Protein 9J08 (pdb70)

Structure (mmCIF, N/CA/C/O backbone):
data_9J08
#
_entry.id   9J08
#
_cell.length_a   57.027
_cell.length_b   64.008
_cell.length_c   83.324
_cell.angle_alpha   90.00
_cell.angle_beta   90.00
_cell.angle_gamma   90.00
#
_symmetry.space_group_name_H-M   'P 21 21 21'
#
loop_
_entity.id
_entity.type
_entity.pdbx_description
1 polymer 'feruloyl esterase'
2 non-polymer 2-acetamido-2-deoxy-beta-D-glucopyranose
3 non-polymer 'ACETATE ION'
4 non-polymer 'SUCCINIC ACID'
5 water water
#
loop_
_atom_site.group_PDB
_atom_site.id
_atom_site.type_symbol
_atom_site.label_atom_id
_atom_site.label_alt_id
_atom_site.label_comp_id
_atom_site.label_asym_id
_atom_site.label_entity_id
_atom_site.label_seq_id
_atom_site.pdbx_PDB_ins_code
_atom_site.Cartn_x
_atom_site.Cartn_y
_atom_site.Cartn_z
_atom_site.occupancy
_atom_site.B_iso_or_equiv
_atom_site.auth_seq_id
_atom_site.auth_comp_id
_atom_site.auth_asym_id
_atom_site.auth_atom_id
_atom_site.pdbx_PDB_model_num
ATOM 1 N N . ALA A 1 19 ? 15.224 -19.983 -6.583 1.00 45.99 19 ALA A N 1
ATOM 2 C CA . ALA A 1 19 ? 16.047 -21.054 -7.195 1.00 44.34 19 ALA A CA 1
ATOM 3 C C . ALA A 1 19 ? 17.520 -20.731 -6.963 1.00 38.80 19 ALA A C 1
ATOM 4 O O . ALA A 1 19 ? 17.984 -19.733 -7.550 1.00 25.18 19 ALA A O 1
ATOM 6 N N . GLY A 1 20 ? 18.191 -21.572 -6.123 1.00 30.34 20 GLY A N 1
ATOM 7 C CA . GLY A 1 20 ? 19.609 -21.445 -5.791 1.00 24.30 20 GLY A CA 1
ATOM 8 C C . GLY A 1 20 ? 20.509 -21.782 -6.981 1.00 20.02 20 GLY A C 1
ATOM 9 O O . GLY A 1 20 ? 20.322 -22.795 -7.630 1.00 19.58 20 GLY A O 1
ATOM 10 N N . SER A 1 21 ? 21.537 -20.968 -7.226 1.00 17.67 21 SER A N 1
ATOM 11 C CA . SER A 1 21 ? 22.351 -21.053 -8.427 1.00 15.37 21 SER A CA 1
ATOM 12 C C . SER A 1 21 ? 23.433 -22.132 -8.281 1.00 15.55 21 SER A C 1
ATOM 13 O O . SER A 1 21 ? 23.624 -22.745 -7.214 1.00 13.94 21 SER A O 1
ATOM 16 N N . ALA A 1 22 ? 24.169 -22.347 -9.379 1.00 14.89 22 ALA A N 1
ATOM 17 C CA . ALA A 1 22 ? 25.239 -23.333 -9.423 1.00 15.69 22 ALA A CA 1
ATOM 18 C C . ALA A 1 22 ? 26.305 -23.092 -8.347 1.00 16.15 22 ALA A C 1
ATOM 19 O O . ALA A 1 22 ? 26.857 -24.054 -7.819 1.00 16.47 22 ALA A O 1
ATOM 21 N N . GLY A 1 23 ? 26.544 -21.828 -7.949 1.00 13.43 23 GLY A N 1
ATOM 22 C CA . GLY A 1 23 ? 27.598 -21.496 -7.012 1.00 14.31 23 GLY A CA 1
ATOM 23 C C . GLY A 1 23 ? 27.286 -21.915 -5.579 1.00 14.33 23 GLY A C 1
ATOM 24 O O . GLY A 1 23 ? 28.126 -21.745 -4.705 1.00 17.62 23 GLY A O 1
ATOM 25 N N . CYS A 1 24 ? 26.065 -22.375 -5.320 1.00 13.53 24 CYS A N 1
ATOM 26 C CA . CYS A 1 24 ? 25.689 -22.785 -3.977 1.00 14.65 24 CYS A CA 1
ATOM 27 C C . CYS A 1 24 ? 26.596 -23.929 -3.542 1.00 15.78 24 CYS A C 1
ATOM 28 O O . CYS A 1 24 ? 26.819 -24.868 -4.300 1.00 13.68 24 CYS A O 1
ATOM 31 N N . GLY A 1 25 ? 27.188 -23.800 -2.359 1.00 15.75 25 GLY A N 1
ATOM 32 C CA . GLY A 1 25 ? 28.119 -24.809 -1.872 1.00 16.27 25 GLY A CA 1
ATOM 33 C C . GLY A 1 25 ? 29.560 -24.385 -2.082 1.00 16.45 25 GLY A C 1
ATOM 34 O O . GLY A 1 25 ? 30.454 -24.940 -1.455 1.00 16.07 25 GLY A O 1
ATOM 35 N N . GLN A 1 26 ? 29.781 -23.375 -2.930 1.00 15.50 26 GLN A N 1
ATOM 36 C CA . GLN A 1 26 ? 31.138 -22.925 -3.197 1.00 19.08 26 GLN A CA 1
ATOM 37 C C . GLN A 1 26 ? 31.605 -21.942 -2.129 1.00 18.11 26 GLN A C 1
ATOM 38 O O . GLN A 1 26 ? 30.862 -21.074 -1.712 1.00 18.60 26 GLN A O 1
ATOM 44 N N . PRO A 1 27 ? 32.892 -22.000 -1.723 1.00 17.69 27 PRO A N 1
ATOM 45 C CA . PRO A 1 27 ? 33.417 -21.037 -0.771 1.00 18.08 27 PRO A CA 1
ATOM 46 C C . PRO A 1 27 ? 33.578 -19.654 -1.409 1.00 19.82 27 PRO A C 1
ATOM 47 O O . PRO A 1 27 ? 33.825 -19.548 -2.608 1.00 16.92 27 PRO A O 1
ATOM 51 N N . LEU A 1 28 ? 33.461 -18.612 -0.573 1.00 20.57 28 LEU A N 1
ATOM 52 C CA . LEU A 1 28 ? 33.724 -17.234 -0.961 1.00 23.95 28 LEU A CA 1
ATOM 53 C C . LEU A 1 28 ? 35.105 -17.148 -1.610 1.00 28.52 28 LEU A C 1
ATOM 54 O O . LEU A 1 28 ? 36.048 -17.788 -1.145 1.00 24.16 28 LEU A O 1
ATOM 59 N N . PRO A 1 29 ? 35.282 -16.308 -2.656 1.00 29.73 29 PRO A N 1
ATOM 60 C CA . PRO A 1 29 ? 36.618 -15.937 -3.129 1.00 30.35 29 PRO A CA 1
ATOM 61 C C . PRO A 1 29 ? 37.515 -15.527 -1.962 1.00 31.84 29 PRO A C 1
ATOM 62 O O . PRO A 1 29 ? 37.087 -14.755 -1.105 1.00 33.10 29 PRO A O 1
ATOM 66 N N . PRO A 1 30 ? 38.781 -16.018 -1.906 1.00 38.53 30 PRO A N 1
ATOM 67 C CA . PRO A 1 30 ? 39.557 -16.071 -0.662 1.00 42.57 30 PRO A CA 1
ATOM 68 C C . PRO A 1 30 ? 40.060 -14.749 -0.088 1.00 44.15 30 PRO A C 1
ATOM 69 O O . PRO A 1 30 ? 40.604 -14.730 1.011 1.00 51.12 30 PRO A O 1
ATOM 73 N N . SER A 1 31 ? 39.887 -13.646 -0.817 1.00 45.26 31 SER A N 1
ATOM 74 C CA . SER A 1 31 ? 40.236 -12.351 -0.259 1.00 51.85 31 SER A CA 1
ATOM 75 C C . SER A 1 31 ? 38.969 -11.550 0.030 1.00 50.40 31 SER A C 1
ATOM 76 O O . SER A 1 31 ? 39.045 -10.340 0.222 1.00 51.42 31 SER A O 1
ATOM 79 N N . GLN A 1 32 ? 37.819 -12.240 0.091 1.00 47.97 32 GLN A N 1
ATOM 80 C CA . GLN A 1 32 ? 36.547 -11.592 0.381 1.00 48.58 32 GLN A CA 1
ATOM 81 C C . GLN A 1 32 ? 35.996 -12.158 1.695 1.00 51.28 32 GLN A C 1
ATOM 82 O O . GLN A 1 32 ? 36.225 -13.368 1.943 1.00 45.79 32 GLN A O 1
ATOM 88 N N . PRO A 1 34 ? 33.278 -11.386 3.910 1.00 37.31 34 PRO A N 1
ATOM 89 C CA . PRO A 1 34 ? 32.235 -12.280 4.443 1.00 36.10 34 PRO A CA 1
ATOM 90 C C . PRO A 1 34 ? 31.154 -11.493 5.177 1.00 40.70 34 PRO A C 1
ATOM 91 O O . PRO A 1 34 ? 30.061 -12.036 5.351 1.00 42.24 34 PRO A O 1
ATOM 95 N N . GLY A 1 35 ? 31.553 -10.333 5.749 1.00 40.62 35 GLY A N 1
ATOM 96 C CA . GLY A 1 35 ? 30.751 -9.112 5.850 1.00 36.43 35 GLY A CA 1
ATOM 97 C C . GLY A 1 35 ? 31.653 -7.863 5.874 1.00 36.47 35 GLY A C 1
ATOM 98 O O . GLY A 1 35 ? 31.462 -6.930 6.643 1.00 34.93 35 GLY A O 1
ATOM 99 N N . GLY A 1 36 ? 32.700 -7.841 5.045 1.00 33.30 36 GLY A N 1
ATOM 100 C CA . GLY A 1 36 ? 33.713 -6.797 5.140 1.00 35.41 36 GLY A CA 1
ATOM 101 C C . GLY A 1 36 ? 33.319 -5.539 4.366 1.00 34.53 36 GLY A C 1
ATOM 102 O O . GLY A 1 36 ? 32.210 -5.465 3.838 1.00 37.57 36 GLY A O 1
ATOM 103 N N . SER A 1 37 ? 34.226 -4.552 4.352 1.00 29.14 37 SER A N 1
ATOM 104 C CA . SER A 1 37 ? 34.224 -3.482 3.370 1.00 26.76 37 SER A CA 1
ATOM 105 C C . SER A 1 37 ? 34.034 -4.105 1.997 1.00 23.38 37 SER A C 1
ATOM 106 O O . SER A 1 37 ? 34.490 -5.230 1.787 1.00 21.41 37 SER A O 1
ATOM 109 N N . SER A 1 38 ? 33.394 -3.371 1.070 1.00 19.80 38 SER A N 1
ATOM 110 C CA . SER A 1 38 ? 33.241 -3.883 -0.282 1.00 16.92 38 SER A CA 1
ATOM 111 C C . SER A 1 38 ? 34.624 -4.086 -0.907 1.00 17.12 38 SER A C 1
ATOM 112 O O . SER A 1 38 ? 35.578 -3.408 -0.520 1.00 15.55 38 SER A O 1
ATOM 115 N N . TYR A 1 39 ? 34.712 -5.023 -1.868 1.00 16.60 39 TYR A N 1
ATOM 116 C CA . TYR A 1 39 ? 35.952 -5.422 -2.528 1.00 18.12 39 TYR A CA 1
ATOM 117 C C . TYR A 1 39 ? 35.845 -5.099 -4.019 1.00 15.52 39 TYR A C 1
ATOM 118 O O . TYR A 1 39 ? 34.779 -5.316 -4.641 1.00 13.19 39 TYR A O 1
ATOM 127 N N . GLY A 1 40 ? 36.932 -4.548 -4.593 1.00 13.26 40 GLY A N 1
ATOM 128 C CA . GLY A 1 40 ? 36.957 -4.198 -6.004 1.00 12.29 40 GLY A CA 1
ATOM 129 C C . GLY A 1 40 ? 37.468 -5.353 -6.860 1.00 12.36 40 GLY A C 1
ATOM 130 O O . GLY A 1 40 ? 38.460 -5.985 -6.492 1.00 11.64 40 GLY A O 1
ATOM 131 N N . VAL A 1 41 ? 36.824 -5.604 -8.014 1.00 12.01 41 VAL A N 1
ATOM 132 C CA . VAL A 1 41 ? 37.152 -6.762 -8.844 1.00 11.76 41 VAL A CA 1
ATOM 133 C C . VAL A 1 41 ? 37.174 -6.365 -10.317 1.00 11.37 41 VAL A C 1
ATOM 134 O O . VAL A 1 41 ? 36.193 -5.820 -10.822 1.00 9.92 41 VAL A O 1
ATOM 138 N N . ASN A 1 42 ? 38.251 -6.736 -11.025 1.00 11.69 42 ASN A N 1
ATOM 139 C CA . ASN A 1 42 ? 38.284 -6.669 -12.469 1.00 12.93 42 ASN A CA 1
ATOM 140 C C . ASN A 1 42 ? 37.613 -7.903 -13.070 1.00 13.16 42 ASN A C 1
ATOM 141 O O . ASN A 1 42 ? 37.723 -9.027 -12.562 1.00 13.94 42 ASN A O 1
ATOM 146 N N . PHE A 1 43 ? 36.869 -7.676 -14.160 1.00 14.03 43 PHE A N 1
ATOM 147 C CA . PHE A 1 43 ? 36.054 -8.700 -14.801 1.00 12.92 43 PHE A CA 1
ATOM 148 C C . PHE A 1 43 ? 36.024 -8.437 -16.305 1.00 12.76 43 PHE A C 1
ATOM 149 O O . PHE A 1 43 ? 35.541 -7.383 -16.722 1.00 11.18 43 PHE A O 1
ATOM 157 N N . THR A 1 44 ? 36.534 -9.404 -17.095 1.00 12.36 44 THR A N 1
ATOM 158 C CA . THR A 1 44 ? 36.662 -9.249 -18.532 1.00 11.64 44 THR A CA 1
ATOM 159 C C . THR A 1 44 ? 35.528 -9.976 -19.240 1.00 11.25 44 THR A C 1
ATOM 160 O O . THR A 1 44 ? 35.374 -11.193 -19.139 1.00 11.23 44 THR A O 1
ATOM 164 N N . LEU A 1 45 ? 34.788 -9.212 -20.040 1.00 10.97 45 LEU A N 1
ATOM 165 C CA . LEU A 1 45 ? 33.658 -9.738 -20.785 1.00 10.96 45 LEU A CA 1
ATOM 166 C C . LEU A 1 45 ? 34.139 -10.662 -21.915 1.00 11.61 45 LEU A C 1
ATOM 167 O O . LEU A 1 45 ? 35.266 -10.573 -22.407 1.00 11.07 45 LEU A O 1
ATOM 172 N N . SER A 1 46 ? 33.244 -11.573 -22.293 1.00 11.39 46 SER A N 1
ATOM 173 C CA . SER A 1 46 ? 33.509 -12.546 -23.336 1.00 11.57 46 SER A CA 1
ATOM 174 C C . SER A 1 46 ? 34.221 -11.908 -24.534 1.00 11.78 46 SER A C 1
ATOM 175 O O . SER A 1 46 ? 35.184 -12.469 -25.046 1.00 11.12 46 SER A O 1
ATOM 178 N N . ALA A 1 47 ? 33.730 -10.751 -24.978 1.00 12.64 47 ALA A N 1
ATOM 179 C CA . ALA A 1 47 ? 34.208 -10.107 -26.197 1.00 13.45 47 ALA A CA 1
ATOM 180 C C . ALA A 1 47 ? 35.433 -9.249 -25.929 1.00 12.52 47 ALA A C 1
ATOM 181 O O . ALA A 1 47 ? 36.036 -8.688 -26.836 1.00 13.36 47 ALA A O 1
ATOM 183 N N . GLY A 1 48 ? 35.838 -9.153 -24.677 1.00 11.81 48 GLY A N 1
ATOM 184 C CA . GLY A 1 48 ? 37.193 -8.703 -24.391 1.00 12.56 48 GLY A CA 1
ATOM 185 C C . GLY A 1 48 ? 37.329 -7.389 -23.618 1.00 12.21 48 GLY A C 1
ATOM 186 O O . GLY A 1 48 ? 38.444 -7.035 -23.264 1.00 11.78 48 GLY A O 1
ATOM 187 N N . THR A 1 49 ? 36.247 -6.655 -23.326 1.00 11.09 49 THR A N 1
ATOM 188 C CA . THR A 1 49 ? 36.439 -5.410 -22.588 1.00 11.03 49 THR A CA 1
ATOM 189 C C . THR A 1 49 ? 36.629 -5.711 -21.108 1.00 10.08 49 THR A C 1
ATOM 190 O O . THR A 1 49 ? 35.793 -6.394 -20.526 1.00 9.93 49 THR A O 1
ATOM 194 N N . GLN A 1 50 ? 37.687 -5.175 -20.494 1.00 10.43 50 GLN A N 1
ATOM 195 C CA . GLN A 1 50 ? 37.875 -5.319 -19.055 1.00 11.45 50 GLN A CA 1
ATOM 196 C C . GLN A 1 50 ? 36.976 -4.308 -18.344 1.00 10.86 50 GLN A C 1
ATOM 197 O O . GLN A 1 50 ? 37.026 -3.106 -18.659 1.00 10.64 50 GLN A O 1
ATOM 203 N N . ARG A 1 51 ? 36.171 -4.804 -17.400 1.00 10.99 51 ARG A N 1
ATOM 204 C CA . ARG A 1 51 ? 35.246 -3.959 -16.638 1.00 10.80 51 ARG A CA 1
ATOM 205 C C . ARG A 1 51 ? 35.582 -4.115 -15.159 1.00 10.93 51 ARG A C 1
ATOM 206 O O . ARG A 1 51 ? 36.441 -4.921 -14.804 1.00 11.30 51 ARG A O 1
ATOM 214 N N . PHE A 1 52 ? 34.887 -3.340 -14.295 1.00 11.13 52 PHE A N 1
ATOM 215 C CA . PHE A 1 52 ? 35.158 -3.312 -12.869 1.00 11.00 52 PHE A CA 1
ATOM 216 C C . PHE A 1 52 ? 33.862 -3.157 -12.073 1.00 10.37 52 PHE A C 1
ATOM 217 O O . PHE A 1 52 ? 32.950 -2.437 -12.490 1.00 10.12 52 PHE A O 1
ATOM 225 N N . TYR A 1 53 ? 33.835 -3.791 -10.894 1.00 9.88 53 TYR A N 1
ATOM 226 C CA . TYR A 1 53 ? 32.735 -3.617 -9.948 1.00 10.24 53 TYR A CA 1
ATOM 227 C C . TYR A 1 53 ? 33.272 -3.734 -8.528 1.00 10.71 53 TYR A C 1
ATOM 228 O O . TYR A 1 53 ? 34.356 -4.282 -8.303 1.00 10.80 53 TYR A O 1
ATOM 237 N N . ARG A 1 54 ? 32.510 -3.168 -7.588 1.00 10.88 54 ARG A N 1
ATOM 238 C CA . ARG A 1 54 ? 32.714 -3.413 -6.168 1.00 11.36 54 ARG A CA 1
ATOM 239 C C . ARG A 1 54 ? 31.569 -4.269 -5.664 1.00 10.32 54 ARG A C 1
ATOM 240 O O . ARG A 1 54 ? 30.443 -4.142 -6.142 1.00 10.66 54 ARG A O 1
ATOM 248 N N . ILE A 1 55 ? 31.879 -5.211 -4.767 1.00 9.65 55 ILE A N 1
ATOM 249 C CA . ILE A 1 55 ? 30.899 -6.176 -4.279 1.00 10.45 55 ILE A CA 1
ATOM 250 C C . ILE A 1 55 ? 30.939 -6.186 -2.749 1.00 10.61 55 ILE A C 1
ATOM 251 O O . ILE A 1 55 ? 32.020 -6.306 -2.155 1.00 10.97 55 ILE A O 1
ATOM 256 N N . HIS A 1 56 ? 29.755 -6.147 -2.145 1.00 11.70 56 HIS A N 1
ATOM 257 C CA . HIS A 1 56 ? 29.608 -6.234 -0.704 1.00 12.16 56 HIS A CA 1
ATOM 258 C C . HIS A 1 56 ? 28.902 -7.549 -0.414 1.00 12.77 56 HIS A C 1
ATOM 259 O O . HIS A 1 56 ? 27.827 -7.804 -0.969 1.00 13.11 56 HIS A O 1
ATOM 266 N N . ILE A 1 57 ? 29.485 -8.360 0.479 1.00 11.95 57 ILE A N 1
ATOM 267 C CA . ILE A 1 57 ? 28.867 -9.613 0.879 1.00 12.88 57 ILE A CA 1
ATOM 268 C C . ILE A 1 57 ? 28.196 -9.422 2.241 1.00 13.54 57 ILE A C 1
ATOM 269 O O . ILE A 1 57 ? 28.858 -8.973 3.174 1.00 11.39 57 ILE A O 1
ATOM 274 N N . PRO A 1 58 ? 26.907 -9.782 2.444 1.00 13.85 58 PRO A N 1
ATOM 275 C CA . PRO A 1 58 ? 26.276 -9.546 3.754 1.00 14.77 58 PRO A CA 1
ATOM 276 C C . PRO A 1 58 ? 26.947 -10.407 4.839 1.00 17.07 58 PRO A C 1
ATOM 277 O O . PRO A 1 58 ? 27.382 -11.535 4.561 1.00 16.74 58 PRO A O 1
ATOM 281 N N . SER A 1 59 ? 27.069 -9.872 6.065 1.00 17.01 59 SER A N 1
ATOM 282 C CA . SER A 1 59 ? 27.724 -10.607 7.135 1.00 18.04 59 SER A CA 1
ATOM 283 C C . SER A 1 59 ? 27.002 -11.925 7.447 1.00 18.15 59 SER A C 1
ATOM 284 O O . SER A 1 59 ? 27.641 -12.841 7.919 1.00 17.71 5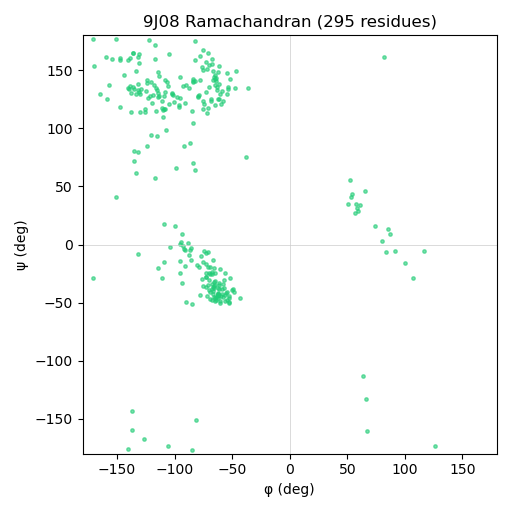9 SER A O 1
ATOM 287 N N . ASN A 1 60 ? 25.718 -12.095 7.093 1.00 17.35 60 ASN A N 1
ATOM 288 C CA . ASN A 1 60 ? 25.006 -13.342 7.359 1.00 16.96 60 ASN A CA 1
ATOM 289 C C . ASN A 1 60 ? 25.049 -14.315 6.171 1.00 15.37 60 ASN A C 1
ATOM 290 O O . ASN A 1 60 ? 24.352 -15.302 6.141 1.00 14.42 60 ASN A O 1
ATOM 295 N N . TYR A 1 61 ? 25.846 -14.023 5.153 1.00 16.25 61 TYR A N 1
ATOM 296 C CA . TYR A 1 61 ? 25.948 -14.872 3.980 1.00 15.13 61 TYR A CA 1
ATOM 297 C C . TYR A 1 61 ? 26.285 -16.307 4.388 1.00 15.33 61 TYR A C 1
ATOM 298 O O . TYR A 1 61 ? 27.150 -16.547 5.225 1.00 15.18 61 TYR A O 1
ATOM 307 N N . ASN A 1 62 ? 25.583 -17.249 3.779 1.00 14.46 62 ASN A N 1
ATOM 308 C CA . ASN A 1 62 ? 25.853 -18.660 3.954 1.00 15.94 62 ASN A CA 1
ATOM 309 C C . ASN A 1 62 ? 25.929 -19.278 2.567 1.00 13.99 62 ASN A C 1
ATOM 310 O O . ASN A 1 62 ? 25.022 -19.053 1.776 1.00 12.86 62 ASN A O 1
ATOM 315 N N . VAL A 1 63 ? 26.977 -20.071 2.299 1.00 14.38 63 VAL A N 1
ATOM 316 C CA . VAL A 1 63 ? 27.244 -20.562 0.947 1.00 15.25 63 VAL A CA 1
ATOM 317 C C . VAL A 1 63 ? 26.148 -21.524 0.484 1.00 14.55 63 VAL A C 1
ATOM 318 O O . VAL A 1 63 ? 26.099 -21.817 -0.712 1.00 15.10 63 VAL A O 1
ATOM 322 N N . ASN A 1 64 ? 25.281 -22.014 1.388 1.00 13.72 64 ASN A N 1
ATOM 323 C CA . ASN A 1 64 ? 24.222 -22.932 0.996 1.00 17.17 64 ASN A CA 1
ATOM 324 C C . ASN A 1 64 ? 22.858 -22.234 0.937 1.00 16.75 64 ASN A C 1
ATOM 325 O O . ASN A 1 64 ? 21.882 -22.878 0.624 1.00 15.68 64 ASN A O 1
ATOM 330 N N . THR A 1 65 ? 22.772 -20.943 1.273 1.00 16.77 65 THR A N 1
ATOM 331 C CA . THR A 1 65 ? 21.489 -20.279 1.375 1.00 16.46 65 THR A CA 1
ATOM 332 C C . THR A 1 65 ? 21.309 -19.392 0.147 1.00 15.36 65 THR A C 1
ATOM 333 O O . THR A 1 65 ? 22.173 -18.568 -0.127 1.00 14.08 65 THR A O 1
ATOM 337 N N . PRO A 1 66 ? 20.258 -19.595 -0.680 1.00 14.76 66 PRO A N 1
ATOM 338 C CA . PRO A 1 66 ? 20.027 -18.738 -1.848 1.00 15.14 66 PRO A CA 1
ATOM 339 C C . PRO A 1 66 ? 19.891 -17.284 -1.409 1.00 13.26 66 PRO A C 1
ATOM 340 O O . PRO A 1 66 ? 19.069 -16.972 -0.545 1.00 13.22 66 PRO A O 1
ATOM 344 N N . THR A 1 67 ? 20.740 -16.426 -1.973 1.00 11.49 67 THR A N 1
ATOM 345 C CA . THR A 1 67 ? 20.902 -15.057 -1.497 1.00 11.33 67 THR A CA 1
ATOM 346 C C . THR A 1 67 ? 20.442 -14.055 -2.558 1.00 10.92 67 THR A C 1
ATOM 347 O O . THR A 1 67 ? 20.807 -14.162 -3.734 1.00 10.00 67 THR A O 1
ATOM 351 N N . PRO A 1 68 ? 19.643 -13.039 -2.187 1.00 11.02 68 PRO A N 1
ATOM 352 C CA . PRO A 1 68 ? 19.287 -11.973 -3.135 1.00 10.30 68 PRO A CA 1
ATOM 353 C C . PRO A 1 68 ? 20.478 -11.087 -3.525 1.00 9.58 68 PRO A C 1
ATOM 354 O O . PRO A 1 68 ? 21.507 -11.040 -2.833 1.00 8.41 68 PRO A O 1
ATOM 358 N N . LEU A 1 69 ? 20.336 -10.392 -4.658 1.00 9.21 69 LEU A N 1
ATOM 359 C CA . LEU A 1 69 ? 21.406 -9.560 -5.172 1.00 9.38 69 LEU A CA 1
ATOM 360 C C . LEU A 1 69 ? 20.844 -8.257 -5.735 1.00 8.72 69 LEU A C 1
ATOM 361 O O . LEU A 1 69 ? 19.856 -8.278 -6.473 1.00 7.87 69 LEU A O 1
ATOM 366 N N . ILE A 1 70 ? 21.507 -7.144 -5.367 1.00 8.08 70 ILE A N 1
ATOM 367 C CA . ILE A 1 70 ? 21.157 -5.813 -5.809 1.00 8.46 70 ILE A CA 1
ATOM 368 C C . ILE A 1 70 ? 22.322 -5.194 -6.578 1.00 9.01 70 ILE A C 1
ATOM 369 O O . ILE A 1 70 ? 23.418 -4.989 -6.031 1.00 9.36 70 ILE A O 1
ATOM 374 N N . PHE A 1 71 ? 22.026 -4.824 -7.842 1.00 8.33 71 PHE A N 1
ATOM 375 C CA . PHE A 1 71 ? 22.900 -3.936 -8.588 1.00 8.71 71 PHE A CA 1
ATOM 376 C C . PHE A 1 71 ? 22.521 -2.479 -8.304 1.00 8.65 71 PHE A C 1
ATOM 377 O O . PHE A 1 71 ? 21.349 -2.140 -8.396 1.00 8.93 71 PHE A O 1
ATOM 385 N N . SER A 1 72 ? 23.519 -1.622 -8.055 1.00 8.09 72 SER A N 1
ATOM 386 C CA . SER A 1 72 ? 23.280 -0.213 -7.824 1.00 8.12 72 SER A CA 1
ATOM 387 C C . SER A 1 72 ? 24.201 0.601 -8.718 1.00 8.35 72 SER A C 1
ATOM 388 O O . SER A 1 72 ? 25.414 0.572 -8.537 1.00 9.09 72 SER A O 1
ATOM 391 N N . PHE A 1 73 ? 23.610 1.337 -9.667 1.00 8.64 73 PHE A N 1
ATOM 392 C CA . PHE A 1 73 ? 24.352 1.992 -10.741 1.00 8.60 73 PHE A CA 1
ATOM 393 C C . PHE A 1 73 ? 24.520 3.484 -10.453 1.00 8.59 73 PHE A C 1
ATOM 394 O O . PHE A 1 73 ? 23.541 4.183 -10.180 1.00 9.24 73 PHE A O 1
ATOM 402 N N . HIS A 1 74 ? 25.771 3.964 -10.549 1.00 8.46 74 HIS A N 1
ATOM 403 C CA . HIS A 1 74 ? 26.095 5.337 -10.206 1.00 7.91 74 HIS A CA 1
ATOM 404 C C . HIS A 1 74 ? 25.541 6.314 -11.246 1.00 8.25 74 HIS A C 1
ATOM 405 O O . HIS A 1 74 ? 25.244 5.949 -12.382 1.00 8.18 74 HIS A O 1
ATOM 412 N N . GLY A 1 75 ? 25.515 7.586 -10.844 1.00 8.50 75 GLY A N 1
ATOM 413 C CA . GLY A 1 75 ? 25.202 8.706 -11.702 1.00 8.77 75 G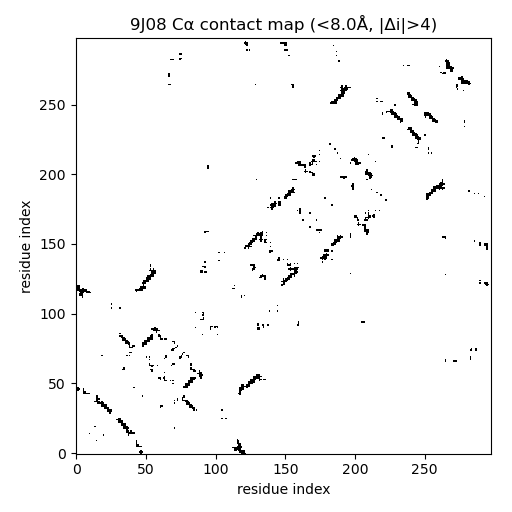LY A CA 1
ATOM 414 C C . GLY A 1 75 ? 26.380 9.112 -12.592 1.00 9.18 75 GLY A C 1
ATOM 415 O O . GLY A 1 75 ? 27.505 8.670 -12.380 1.00 8.88 75 GLY A O 1
ATOM 416 N N . ARG A 1 76 ? 26.068 9.877 -13.645 1.00 9.42 76 ARG A N 1
ATOM 417 C CA . ARG A 1 76 ? 27.080 10.345 -14.583 1.00 9.87 76 ARG A CA 1
ATOM 418 C C . ARG A 1 76 ? 28.152 11.166 -13.870 1.00 10.26 76 ARG A C 1
ATOM 419 O O . ARG A 1 76 ? 27.837 12.037 -13.054 1.00 9.37 76 ARG A O 1
ATOM 427 N N . GLY A 1 77 ? 29.419 10.825 -14.171 1.00 9.93 77 GLY A N 1
ATOM 428 C CA . GLY A 1 77 ? 30.581 11.439 -13.556 1.00 10.68 77 GLY A CA 1
ATOM 429 C C . GLY A 1 77 ? 30.910 10.885 -12.174 1.00 10.41 77 GLY A C 1
ATOM 430 O O . GLY A 1 77 ? 31.844 11.375 -11.543 1.00 10.31 77 GLY A O 1
ATOM 431 N N . LYS A 1 78 ? 30.161 9.867 -11.689 1.00 10.32 78 LYS A N 1
ATOM 432 C CA . LYS A 1 78 ? 30.400 9.276 -10.378 1.00 10.68 78 LYS A CA 1
ATOM 433 C C . LYS A 1 78 ? 31.064 7.913 -10.541 1.00 9.88 78 LYS A C 1
ATOM 434 O O . LYS A 1 78 ? 31.411 7.503 -11.650 1.00 9.82 78 LYS A O 1
ATOM 440 N N . THR A 1 79 ? 31.219 7.203 -9.426 1.00 11.45 79 THR A N 1
ATOM 441 C CA . THR A 1 79 ? 31.984 5.965 -9.378 1.00 12.19 79 THR A CA 1
ATOM 442 C C . THR A 1 79 ? 31.213 4.934 -8.571 1.00 12.03 79 THR A C 1
ATOM 443 O O . THR A 1 79 ? 30.284 5.269 -7.836 1.00 10.99 79 THR A O 1
ATOM 447 N N . ALA A 1 80 ? 31.641 3.681 -8.714 1.00 11.27 80 ALA A N 1
ATOM 448 C CA . ALA A 1 80 ? 31.125 2.608 -7.884 1.00 11.04 80 ALA A CA 1
ATOM 449 C C . ALA A 1 80 ? 31.241 2.954 -6.398 1.00 11.25 80 ALA A C 1
ATOM 450 O O . ALA A 1 80 ? 30.314 2.728 -5.616 1.00 10.07 80 ALA A O 1
ATOM 452 N N . GLU A 1 81 ? 32.420 3.466 -5.980 1.00 11.45 81 GLU A N 1
ATOM 453 C CA . GLU A 1 81 ? 32.647 3.711 -4.559 1.00 13.43 81 GLU A CA 1
ATOM 454 C C . GLU A 1 81 ? 31.714 4.823 -4.069 1.00 12.53 81 GLU A C 1
ATOM 455 O O . GLU A 1 81 ? 31.124 4.695 -2.991 1.00 11.52 81 GLU A O 1
ATOM 461 N N . SER A 1 82 ? 31.563 5.893 -4.856 1.00 11.21 82 SER A N 1
ATOM 462 C CA . SER A 1 82 ? 30.706 6.988 -4.437 1.00 11.51 82 SER A CA 1
ATOM 463 C C . SER A 1 82 ? 29.237 6.529 -4.377 1.00 10.89 82 SER A C 1
ATOM 464 O O . SER A 1 82 ? 28.507 6.951 -3.479 1.00 9.62 82 SER A O 1
ATOM 467 N N . GLN A 1 83 ? 28.811 5.667 -5.330 1.00 9.47 83 GLN A N 1
ATOM 468 C CA . GLN A 1 83 ? 27.441 5.164 -5.375 1.00 9.71 83 GLN A CA 1
ATOM 469 C C . GLN A 1 83 ? 27.131 4.252 -4.188 1.00 9.41 83 GLN A C 1
ATOM 470 O O . GLN A 1 83 ? 26.025 4.340 -3.636 1.00 9.57 83 GLN A O 1
ATOM 476 N N . GLU A 1 84 ? 28.119 3.481 -3.720 1.00 10.03 84 GLU A N 1
ATOM 477 C CA . GLU A 1 84 ? 27.944 2.665 -2.523 1.00 10.56 84 GLU A CA 1
ATOM 478 C C . GLU A 1 84 ? 27.666 3.584 -1.323 1.00 11.03 84 GLU A C 1
ATOM 479 O O . GLU A 1 84 ? 26.781 3.283 -0.523 1.00 10.60 84 GLU A O 1
ATOM 485 N N . LYS A 1 85 ? 28.397 4.696 -1.201 1.00 12.19 85 LYS A N 1
ATOM 486 C CA . LYS A 1 85 ? 28.160 5.611 -0.086 1.00 13.44 85 LYS A CA 1
ATOM 487 C C . LYS A 1 85 ? 26.793 6.272 -0.187 1.00 11.59 85 LYS A C 1
ATOM 488 O O . LYS A 1 85 ? 26.111 6.449 0.824 1.00 10.40 85 LYS A O 1
ATOM 494 N N . LEU A 1 86 ? 26.416 6.641 -1.420 1.00 10.24 86 LEU A N 1
ATOM 495 C CA . LEU A 1 86 ? 25.175 7.361 -1.647 1.00 10.77 86 LEU A CA 1
ATOM 496 C C . LEU A 1 86 ? 23.969 6.460 -1.391 1.00 10.01 86 LEU A C 1
ATOM 497 O O . LEU A 1 86 ? 23.034 6.893 -0.735 1.00 10.25 86 LEU A O 1
ATOM 502 N N . SER A 1 87 ? 23.979 5.232 -1.928 1.00 9.47 87 SER A N 1
ATOM 503 C CA . SER A 1 87 ? 22.781 4.406 -2.035 1.00 9.12 87 SER A CA 1
ATOM 504 C C . SER A 1 87 ? 22.643 3.535 -0.790 1.00 9.44 87 SER A C 1
ATOM 505 O O . SER A 1 87 ? 21.565 3.037 -0.478 1.00 9.32 87 SER A O 1
ATOM 508 N N . GLN A 1 88 ? 23.745 3.374 -0.064 1.00 10.01 88 GLN A N 1
ATOM 509 C CA . GLN A 1 88 ? 23.746 2.709 1.245 1.00 11.04 88 GLN A CA 1
ATOM 510 C C . GLN A 1 88 ? 23.238 1.265 1.174 1.00 10.40 88 GLN A C 1
ATOM 511 O O . GLN A 1 88 ? 22.818 0.712 2.203 1.00 10.11 88 GLN A O 1
ATOM 517 N N . PHE A 1 89 ? 23.399 0.559 0.034 1.00 9.87 89 PHE A N 1
ATOM 518 C CA . PHE A 1 89 ? 22.951 -0.829 0.023 1.00 10.24 89 PHE A CA 1
ATOM 519 C C . PHE A 1 89 ? 23.912 -1.778 0.750 1.00 10.92 89 PHE A C 1
ATOM 520 O O . PHE A 1 89 ? 23.560 -2.930 0.950 1.00 10.83 89 PHE A O 1
ATOM 528 N N . SER A 1 90 ? 25.102 -1.339 1.123 1.00 10.83 90 SER A N 1
ATOM 529 C CA . SER A 1 90 ? 25.948 -2.165 1.962 1.00 11.27 90 SER A CA 1
ATOM 530 C C . SER A 1 90 ? 25.637 -1.961 3.443 1.00 13.94 90 SER A C 1
ATOM 531 O O . SER A 1 90 ? 26.203 -2.644 4.288 1.00 15.81 90 SER A O 1
ATOM 534 N N . ASN A 1 91 ? 24.747 -1.034 3.772 1.00 15.33 91 ASN A N 1
ATOM 535 C CA . ASN A 1 91 ? 24.358 -0.815 5.159 1.00 16.27 91 ASN A CA 1
ATOM 536 C C . ASN A 1 91 ? 23.496 -1.977 5.633 1.00 15.78 91 ASN A C 1
ATOM 537 O O . ASN A 1 91 ? 22.390 -2.159 5.148 1.00 16.30 91 ASN A O 1
ATOM 542 N N . GLU A 1 92 ? 23.996 -2.766 6.580 1.00 16.17 92 GLU A N 1
ATOM 543 C CA . GLU A 1 92 ? 23.309 -3.981 7.013 1.00 18.50 92 GLU A CA 1
ATOM 544 C C . GLU A 1 92 ? 22.038 -3.704 7.829 1.00 17.61 92 GLU A C 1
ATOM 545 O O . GLU A 1 92 ? 21.231 -4.606 8.003 1.00 17.74 92 GLU A O 1
ATOM 551 N N . ASP A 1 93 ? 21.877 -2.509 8.404 1.00 17.14 93 ASP A N 1
ATOM 552 C CA . ASP A 1 93 ? 20.607 -2.128 9.020 1.00 17.28 93 ASP A CA 1
ATOM 553 C C . ASP A 1 93 ? 19.500 -1.997 7.965 1.00 16.69 93 ASP A C 1
ATOM 554 O O . ASP A 1 93 ? 18.365 -2.343 8.240 1.00 17.95 93 ASP A O 1
ATOM 559 N N . TRP A 1 94 ? 19.822 -1.502 6.758 1.00 13.88 94 TRP A N 1
ATOM 560 C CA . TRP A 1 94 ? 18.823 -1.291 5.718 1.00 12.75 94 TRP A CA 1
ATOM 561 C C . TRP A 1 94 ? 18.722 -2.491 4.767 1.00 13.08 94 TRP A C 1
ATOM 562 O O . TRP A 1 94 ? 17.669 -2.770 4.209 1.00 13.76 94 TRP A O 1
ATOM 573 N N . ASN A 1 95 ? 19.847 -3.163 4.534 1.00 13.28 95 ASN A N 1
ATOM 574 C CA . ASN A 1 95 ? 19.919 -4.304 3.623 1.00 13.44 95 ASN A CA 1
ATOM 575 C C . ASN A 1 95 ? 20.659 -5.438 4.328 1.00 13.16 95 ASN A C 1
ATOM 576 O O . ASN A 1 95 ? 21.847 -5.625 4.126 1.00 12.16 95 ASN A O 1
ATOM 581 N N . PRO A 1 96 ? 20.019 -6.210 5.232 1.00 12.83 96 PRO A N 1
ATOM 582 C CA . PRO A 1 96 ? 20.706 -7.343 5.871 1.00 13.66 96 PRO A CA 1
ATOM 583 C C . PRO A 1 96 ? 21.030 -8.554 4.974 1.00 13.30 96 PRO A C 1
ATOM 584 O O . PRO A 1 96 ? 21.948 -9.319 5.274 1.00 13.85 96 PRO A O 1
ATOM 588 N N . ASP A 1 97 ? 20.270 -8.746 3.888 1.00 13.02 97 ASP A N 1
ATOM 589 C CA . ASP A 1 97 ? 20.211 -10.056 3.244 1.00 13.18 97 ASP A CA 1
ATOM 590 C C . ASP A 1 97 ? 20.866 -10.108 1.866 1.00 13.76 97 ASP A C 1
ATOM 591 O O . ASP A 1 97 ? 21.349 -11.181 1.503 1.00 13.47 97 ASP A O 1
ATOM 596 N N . ALA A 1 98 ? 20.906 -8.997 1.110 1.00 12.29 98 ALA A N 1
ATOM 597 C CA . ALA A 1 98 ? 21.331 -9.083 -0.291 1.00 10.92 98 ALA A CA 1
ATOM 598 C C . ALA A 1 98 ? 22.805 -8.769 -0.465 1.00 10.20 98 ALA A C 1
ATOM 599 O O . ALA A 1 98 ? 23.347 -7.852 0.159 1.00 10.50 98 ALA A O 1
ATOM 601 N N . ILE A 1 99 ? 23.434 -9.469 -1.408 1.00 9.37 99 ILE A N 1
ATOM 602 C CA . ILE A 1 99 ? 24.716 -9.033 -1.951 1.00 8.97 99 ILE A CA 1
ATOM 603 C C . ILE A 1 99 ? 24.473 -7.716 -2.676 1.00 8.48 99 ILE A C 1
ATOM 604 O O . ILE A 1 99 ? 23.450 -7.578 -3.356 1.00 10.04 99 ILE A O 1
ATOM 609 N N . ALA A 1 100 ? 25.371 -6.742 -2.490 1.00 8.54 100 ALA A N 1
ATOM 610 C CA . ALA A 1 100 ? 25.297 -5.485 -3.219 1.00 8.76 100 ALA A CA 1
ATOM 611 C C . ALA A 1 100 ? 26.497 -5.341 -4.152 1.00 9.00 100 ALA A C 1
ATOM 612 O O . ALA A 1 100 ? 27.654 -5.447 -3.745 1.00 10.05 100 ALA A O 1
ATOM 614 N N . VAL A 1 101 ? 26.190 -5.077 -5.414 1.00 8.66 101 VAL A N 1
ATOM 615 C CA . VAL A 1 101 ? 27.176 -4.901 -6.459 1.00 8.95 101 VAL A CA 1
ATOM 616 C C . VAL A 1 101 ? 27.044 -3.492 -7.026 1.00 8.99 101 VAL A C 1
ATOM 617 O O . VAL A 1 101 ? 25.935 -3.081 -7.423 1.00 8.76 101 VAL A O 1
ATOM 621 N N . TYR A 1 102 ? 28.187 -2.802 -7.066 1.00 8.36 102 TYR A N 1
ATOM 622 C CA . TYR A 1 102 ? 28.330 -1.440 -7.579 1.00 8.98 102 TYR A CA 1
ATOM 623 C C . TYR A 1 102 ? 29.222 -1.474 -8.818 1.00 8.50 102 TYR A C 1
ATOM 624 O O . TYR A 1 102 ? 30.441 -1.407 -8.749 1.00 8.82 102 TYR A O 1
ATOM 633 N N . PRO A 1 103 ? 28.645 -1.583 -10.021 1.00 9.40 103 PRO A N 1
ATOM 634 C CA . PRO A 1 103 ? 29.437 -1.625 -11.238 1.00 9.60 103 PRO A CA 1
ATOM 635 C C . PRO A 1 103 ? 29.951 -0.251 -11.620 1.00 9.47 103 PRO A C 1
ATOM 636 O O . PRO A 1 103 ? 29.316 0.759 -11.326 1.00 9.43 103 PRO A O 1
ATOM 640 N N . GLN A 1 104 ? 31.090 -0.244 -12.329 1.00 9.30 104 GLN A N 1
ATOM 641 C CA . GLN A 1 104 ? 31.666 1.001 -12.800 1.00 9.07 104 GLN A CA 1
ATOM 642 C C . GLN A 1 104 ? 31.369 1.200 -14.274 1.00 8.70 104 GLN A C 1
ATOM 643 O O . GLN A 1 104 ? 31.630 0.326 -15.114 1.00 8.70 104 GLN A O 1
ATOM 649 N N . GLY A 1 105 ? 30.880 2.388 -14.603 1.00 8.48 105 GLY A N 1
ATOM 650 C CA . GLY A 1 105 ? 30.577 2.730 -15.986 1.00 8.50 105 GLY A CA 1
ATOM 651 C C . GLY A 1 105 ? 31.850 3.217 -16.684 1.00 8.86 105 GLY A C 1
ATOM 652 O O . GLY A 1 105 ? 32.676 3.903 -16.091 1.00 9.18 105 GLY A O 1
ATOM 653 N N . LEU A 1 106 ? 32.046 2.835 -17.934 1.00 9.40 106 LEU A N 1
ATOM 654 C CA . LEU A 1 106 ? 33.146 3.397 -18.714 1.00 10.32 106 LEU A CA 1
ATOM 655 C C . LEU A 1 106 ? 32.942 4.905 -18.845 1.00 11.01 106 LEU A C 1
ATOM 656 O O . LEU A 1 106 ? 31.824 5.362 -19.049 1.00 9.81 106 LEU A O 1
ATOM 661 N N . ASN A 1 107 ? 34.034 5.671 -18.693 1.00 10.86 107 ASN A N 1
ATOM 662 C CA . ASN A 1 107 ? 33.986 7.130 -18.754 1.00 12.52 107 ASN A CA 1
ATOM 663 C C . ASN A 1 107 ? 33.000 7.698 -17.715 1.00 11.12 107 ASN A C 1
ATOM 664 O O . ASN A 1 107 ? 32.376 8.719 -17.963 1.00 10.90 107 ASN A O 1
ATOM 669 N N . LYS A 1 108 ? 32.792 6.966 -16.616 1.00 11.46 108 LYS A N 1
ATOM 670 C CA . LYS A 1 108 ? 31.874 7.331 -15.549 1.00 11.34 108 LYS A CA 1
ATOM 671 C C . LYS A 1 108 ? 30.465 7.626 -16.068 1.00 11.42 108 LYS A C 1
ATOM 672 O O . LYS A 1 108 ? 29.805 8.548 -15.571 1.00 10.30 108 LYS A O 1
ATOM 678 N N . GLU A 1 109 ? 29.990 6.810 -17.019 1.00 11.36 109 GLU A N 1
ATOM 679 C CA . GLU A 1 109 ? 28.631 6.922 -17.549 1.00 10.91 109 GLU A CA 1
ATOM 680 C C . GLU A 1 109 ? 28.151 5.546 -17.998 1.00 10.67 109 GLU A C 1
ATOM 681 O O . GLU A 1 109 ? 28.901 4.565 -17.891 1.00 10.84 109 GLU A O 1
ATOM 687 N N . TRP A 1 110 ? 26.884 5.488 -18.440 1.00 9.58 110 TRP A N 1
ATOM 688 C CA . TRP A 1 110 ? 26.185 4.243 -18.758 1.00 9.30 110 TRP A CA 1
ATOM 689 C C . TRP A 1 110 ? 25.487 4.386 -20.097 1.00 9.77 110 TRP A C 1
ATOM 690 O O . TRP A 1 110 ? 25.055 5.481 -20.449 1.00 10.19 110 TRP A O 1
ATOM 701 N N . GLN A 1 111 ? 25.373 3.251 -20.782 1.00 9.71 111 GLN A N 1
ATOM 702 C CA . GLN A 1 111 ? 24.499 3.072 -21.914 1.00 10.13 111 GLN A CA 1
ATOM 703 C C . GLN A 1 111 ? 23.217 3.856 -21.689 1.00 11.20 111 GLN A C 1
ATOM 704 O O . GLN A 1 111 ? 22.596 3.763 -20.623 1.00 10.46 111 GLN A O 1
ATOM 710 N N . GLY A 1 112 ? 22.806 4.574 -22.740 1.00 11.06 112 GLY A N 1
ATOM 711 C CA . GLY A 1 112 ? 21.611 5.403 -22.701 1.00 11.45 112 GLY A CA 1
ATOM 712 C C . GLY A 1 112 ? 21.959 6.893 -22.643 1.00 11.25 112 GLY A C 1
ATOM 713 O O . GLY A 1 112 ? 21.202 7.727 -23.141 1.00 13.53 112 GLY A O 1
ATOM 714 N N . ASP A 1 113 ? 23.111 7.221 -22.056 1.00 10.56 113 ASP A N 1
ATOM 715 C CA . ASP A 1 113 ? 23.567 8.599 -22.017 1.00 10.63 113 ASP A CA 1
ATOM 716 C C . ASP A 1 113 ? 23.898 9.052 -23.441 1.00 11.36 113 ASP A C 1
ATOM 717 O O . ASP A 1 113 ? 24.442 8.269 -24.202 1.00 9.60 113 ASP A O 1
ATOM 722 N N . PRO A 1 114 ? 23.595 10.308 -23.850 1.00 12.45 114 PRO A N 1
ATOM 723 C CA . PRO A 1 114 ? 23.963 10.796 -25.180 1.00 12.70 114 PRO A CA 1
ATOM 724 C C . PRO A 1 114 ? 25.435 10.609 -25.546 1.00 13.17 114 PRO A C 1
ATOM 725 O O . PRO A 1 114 ? 25.750 10.462 -26.709 1.00 13.64 114 PRO A O 1
ATOM 729 N N . HIS A 1 115 ? 26.337 10.603 -24.555 1.00 13.90 115 HIS A N 1
ATOM 730 C CA . HIS A 1 115 ? 27.753 10.420 -24.797 1.00 13.34 115 HIS A CA 1
ATOM 731 C C . HIS A 1 115 ? 28.220 8.956 -24.867 1.00 13.50 115 HIS A C 1
ATOM 732 O O . HIS A 1 115 ? 29.360 8.724 -25.261 1.00 12.33 115 HIS A O 1
ATOM 739 N N . SER A 1 116 ? 27.399 7.978 -24.442 1.00 13.22 116 SER A N 1
ATOM 740 C CA . SER A 1 116 ? 27.795 6.572 -24.403 1.00 13.45 116 SER A CA 1
ATOM 741 C C . SER A 1 116 ? 27.565 5.954 -25.777 1.00 13.91 116 SER A C 1
ATOM 742 O O . SER A 1 116 ? 26.430 5.873 -26.203 1.00 15.25 116 SER A O 1
ATOM 745 N N . LYS A 1 117 ? 28.630 5.545 -26.455 1.00 14.99 117 LYS A N 1
ATOM 746 C CA . LYS A 1 117 ? 28.503 4.997 -27.803 1.00 19.31 117 LYS A CA 1
ATOM 747 C C . LYS A 1 117 ? 29.098 3.600 -27.836 1.00 15.84 117 LYS A C 1
ATOM 748 O O . LYS A 1 117 ? 30.231 3.412 -27.443 1.00 15.66 117 LYS A O 1
ATOM 754 N N . ASP A 1 118 ? 28.301 2.651 -28.308 1.00 16.93 118 ASP A N 1
ATOM 755 C CA . ASP A 1 118 ? 28.721 1.285 -28.594 1.00 20.26 118 ASP A CA 1
ATOM 756 C C . ASP A 1 118 ? 29.295 0.639 -27.338 1.00 18.24 118 ASP A C 1
ATOM 757 O O . ASP A 1 118 ? 30.227 -0.142 -27.438 1.00 20.20 118 ASP A O 1
ATOM 762 N N . VAL A 1 119 ? 28.750 0.976 -26.158 1.00 16.33 119 VAL A N 1
ATOM 763 C CA . VAL A 1 119 ? 29.092 0.272 -24.935 1.00 13.83 119 VAL A CA 1
ATOM 764 C C . VAL A 1 119 ? 27.857 -0.526 -24.529 1.00 13.27 119 VAL A C 1
ATOM 765 O O . VAL A 1 119 ? 26.799 0.052 -24.239 1.00 12.33 119 VAL A O 1
ATOM 769 N N . ASP A 1 120 ? 27.983 -1.856 -24.533 1.00 12.60 120 ASP A N 1
ATOM 770 C CA . ASP A 1 120 ? 26.872 -2.729 -24.191 1.00 12.30 120 ASP A CA 1
ATOM 771 C C . ASP A 1 120 ? 26.906 -3.038 -22.690 1.00 11.19 120 ASP A C 1
ATOM 772 O O . ASP A 1 120 ? 27.483 -4.046 -22.255 1.00 11.12 120 ASP A O 1
ATOM 777 N N . ASP A 1 121 ? 26.323 -2.122 -21.900 1.00 10.19 121 ASP A N 1
ATOM 778 C CA . ASP A 1 121 ? 26.244 -2.285 -20.452 1.00 10.01 121 ASP A CA 1
ATOM 779 C C . ASP A 1 121 ? 25.225 -3.349 -20.033 1.00 10.24 121 ASP A C 1
ATOM 780 O O . ASP A 1 121 ? 25.320 -3.888 -18.930 1.00 9.90 121 ASP A O 1
ATOM 785 N N . ILE A 1 122 ? 24.228 -3.628 -20.871 1.00 9.69 122 ILE A N 1
ATOM 786 C CA . ILE A 1 122 ? 23.337 -4.755 -20.636 1.00 10.07 122 ILE A CA 1
ATOM 787 C C . ILE A 1 122 ? 24.109 -6.068 -20.659 1.00 9.90 122 ILE A C 1
ATOM 788 O O . ILE A 1 122 ? 23.946 -6.879 -19.758 1.00 9.07 122 ILE A O 1
ATOM 793 N N . ALA A 1 123 ? 24.983 -6.270 -21.658 1.00 10.96 123 ALA A N 1
ATOM 794 C CA . ALA A 1 123 ? 25.836 -7.450 -21.680 1.00 11.11 123 ALA A CA 1
ATOM 795 C C . ALA A 1 123 ? 26.722 -7.515 -20.435 1.00 10.19 123 ALA A C 1
ATOM 796 O O . ALA A 1 123 ? 26.856 -8.575 -19.827 1.00 9.32 123 ALA A O 1
ATOM 798 N N . PHE A 1 124 ? 27.323 -6.378 -20.038 1.00 9.31 124 PHE A N 1
ATOM 799 C CA . PHE A 1 124 ? 28.103 -6.329 -18.808 1.00 8.99 124 PHE A CA 1
ATOM 800 C C . PHE A 1 124 ? 27.267 -6.826 -17.626 1.00 9.07 124 PHE A C 1
ATOM 801 O O . PHE A 1 124 ? 27.720 -7.641 -16.826 1.00 9.61 124 PHE A O 1
ATOM 809 N N . THR A 1 125 ? 26.049 -6.323 -17.509 1.00 8.98 125 THR A N 1
ATOM 810 C CA . THR A 1 125 ? 25.218 -6.690 -16.374 1.00 9.48 125 THR A CA 1
ATOM 811 C C . THR A 1 125 ? 24.877 -8.187 -16.408 1.00 9.71 125 THR A C 1
ATOM 812 O O . THR A 1 125 ? 24.934 -8.861 -15.364 1.00 10.12 125 THR A O 1
ATOM 816 N N . MET A 1 126 ? 24.468 -8.690 -17.585 1.00 10.35 126 MET A N 1
ATOM 817 C CA . MET A 1 126 ? 24.089 -10.081 -17.762 1.00 10.77 126 MET A CA 1
ATOM 818 C C . MET A 1 126 ? 25.294 -10.998 -17.481 1.00 10.66 126 MET A C 1
ATOM 819 O O . MET A 1 126 ? 25.145 -11.992 -16.779 1.00 10.39 126 MET A O 1
ATOM 824 N N . GLU A 1 127 ? 26.510 -10.643 -17.934 1.00 10.64 127 GLU A N 1
ATOM 825 C CA . GLU A 1 127 ? 27.670 -11.500 -17.736 1.00 10.32 127 GLU A CA 1
ATOM 826 C C . GLU A 1 127 ? 28.102 -11.455 -16.269 1.00 10.30 127 GLU A C 1
ATOM 827 O O . GLU A 1 127 ? 28.500 -12.489 -15.707 1.00 10.31 127 GLU A O 1
ATOM 833 N N . MET A 1 128 ? 27.990 -10.275 -15.626 1.00 9.87 128 MET A N 1
ATOM 834 C CA . MET A 1 128 ? 28.195 -10.152 -14.192 1.00 9.57 128 MET A CA 1
ATOM 835 C C . MET A 1 128 ? 27.259 -11.110 -13.448 1.00 9.65 128 MET A C 1
ATOM 836 O O . MET A 1 128 ? 27.694 -11.867 -12.582 1.00 9.95 128 MET A O 1
ATOM 841 N N . LEU A 1 129 ? 25.971 -11.102 -13.800 1.00 10.04 129 LEU A N 1
ATOM 842 C CA . LEU A 1 129 ? 25.004 -11.933 -13.099 1.00 10.43 129 LEU A CA 1
ATOM 843 C C . LEU A 1 129 ? 25.370 -13.411 -13.286 1.00 11.01 129 LEU A C 1
ATOM 844 O O . LEU A 1 129 ? 25.290 -14.189 -12.329 1.00 10.42 129 LEU A O 1
ATOM 849 N N . ASP A 1 130 ? 25.722 -13.805 -14.523 1.00 10.69 130 ASP A N 1
ATOM 850 C CA . ASP A 1 130 ? 26.136 -15.182 -14.792 1.00 11.79 130 ASP A CA 1
ATOM 851 C C . ASP A 1 130 ? 27.315 -15.560 -13.890 1.00 11.40 130 ASP A C 1
ATOM 852 O O . ASP A 1 130 ? 27.362 -16.660 -13.314 1.00 11.41 130 ASP A O 1
ATOM 857 N N . TYR A 1 131 ? 28.271 -14.641 -13.756 1.00 11.18 131 TYR A N 1
ATOM 858 C CA . TYR A 1 131 ? 29.417 -14.852 -12.890 1.00 11.41 131 TYR A CA 1
ATOM 859 C C . TYR A 1 131 ? 28.979 -15.052 -11.429 1.00 11.11 131 TYR A C 1
ATOM 860 O O . TYR A 1 131 ? 29.458 -15.966 -10.729 1.00 11.40 131 TYR A O 1
ATOM 869 N N . PHE A 1 132 ? 28.133 -14.153 -10.918 1.00 10.28 132 PHE A N 1
ATOM 870 C CA . PHE A 1 132 ? 27.702 -14.275 -9.532 1.00 10.46 132 PHE A CA 1
ATOM 871 C C . PHE A 1 132 ? 26.959 -15.589 -9.296 1.00 10.86 132 PHE A C 1
ATOM 872 O O . PHE A 1 132 ? 27.223 -16.236 -8.295 1.00 12.19 132 PHE A O 1
ATOM 880 N N . GLN A 1 133 ? 26.127 -16.046 -10.244 1.00 10.90 133 GLN A N 1
ATOM 881 C CA . GLN A 1 133 ? 25.435 -17.316 -10.102 1.00 11.06 133 GLN A CA 1
ATOM 882 C C . GLN A 1 133 ? 26.432 -18.477 -9.999 1.00 11.50 133 GLN A C 1
ATOM 883 O O . GLN A 1 133 ? 26.159 -19.452 -9.303 1.00 11.27 133 GLN A O 1
ATOM 889 N N . GLU A 1 134 ? 27.560 -18.371 -10.710 1.00 12.06 134 GLU A N 1
ATOM 890 C CA . GLU A 1 134 ? 28.605 -19.392 -10.721 1.00 12.92 134 GLU A CA 1
ATOM 891 C C . GLU A 1 134 ? 29.379 -19.474 -9.414 1.00 14.05 134 GLU A C 1
ATOM 892 O O . GLU A 1 134 ? 29.741 -20.572 -8.994 1.00 15.41 134 GLU A O 1
ATOM 898 N N . LYS A 1 135 ? 29.602 -18.345 -8.746 1.00 13.32 135 LYS A N 1
ATOM 899 C CA . LYS A 1 135 ? 30.571 -18.271 -7.667 1.00 14.74 135 LYS A CA 1
ATOM 900 C C . LYS A 1 135 ? 29.934 -18.122 -6.284 1.00 13.59 135 LYS A C 1
ATOM 901 O O . LYS A 1 135 ? 30.638 -18.289 -5.282 1.00 13.39 135 LYS A O 1
ATOM 907 N N . PHE A 1 136 ? 28.652 -17.766 -6.253 1.00 12.07 136 PHE A N 1
ATOM 908 C CA . PHE A 1 136 ? 27.924 -17.494 -5.026 1.00 12.08 136 PHE A CA 1
ATOM 909 C C . PHE A 1 136 ? 26.606 -18.263 -5.044 1.00 12.77 136 PHE A C 1
ATOM 910 O O . PHE A 1 136 ? 26.133 -18.667 -6.100 1.00 12.19 136 PHE A O 1
ATOM 918 N N . CYS A 1 137 ? 25.968 -18.400 -3.879 1.00 12.89 137 CYS A N 1
ATOM 919 C CA . CYS A 1 137 ? 24.634 -18.977 -3.809 1.00 13.14 137 CYS A CA 1
ATOM 920 C C . CYS A 1 137 ? 23.583 -17.890 -4.017 1.00 12.71 137 CYS A C 1
ATOM 921 O O . CYS A 1 137 ? 23.071 -17.327 -3.056 1.00 13.45 137 CYS A O 1
ATOM 924 N N . ILE A 1 138 ? 23.248 -17.634 -5.290 1.00 12.68 138 ILE A N 1
ATOM 925 C CA . ILE A 1 138 ? 22.308 -16.589 -5.672 1.00 11.44 138 ILE A CA 1
ATOM 926 C C . ILE A 1 138 ? 20.909 -17.167 -5.773 1.00 11.37 138 ILE A C 1
ATOM 927 O O . ILE A 1 138 ? 20.696 -18.248 -6.345 1.00 12.12 138 ILE A O 1
ATOM 932 N N . ASP A 1 139 ? 19.944 -16.425 -5.225 1.00 11.34 139 ASP A N 1
ATOM 933 C CA . ASP A 1 139 ? 18.548 -16.698 -5.463 1.00 12.12 139 ASP A CA 1
ATOM 934 C C . ASP A 1 139 ? 18.171 -16.015 -6.771 1.00 12.49 139 ASP A C 1
ATOM 935 O O . ASP A 1 139 ? 18.025 -14.796 -6.782 1.00 11.69 139 ASP A O 1
ATOM 940 N N . SER A 1 140 ? 18.017 -16.790 -7.854 1.00 12.80 140 SER A N 1
ATOM 941 C CA . SER A 1 140 ? 17.913 -16.197 -9.175 1.00 13.57 140 SER A CA 1
ATOM 942 C C . SER A 1 140 ? 16.539 -15.551 -9.401 1.00 12.28 140 SER A C 1
ATOM 943 O O . SER A 1 140 ? 16.351 -14.812 -10.382 1.00 10.80 140 SER A O 1
ATOM 946 N N . THR A 1 141 ? 15.629 -15.726 -8.432 1.00 12.45 141 THR A N 1
ATOM 947 C CA . THR A 1 141 ? 14.320 -15.077 -8.433 1.00 11.64 141 THR A CA 1
ATOM 948 C C . THR A 1 141 ? 14.338 -13.733 -7.694 1.00 11.12 141 THR A C 1
ATOM 949 O O . THR A 1 141 ? 13.334 -12.997 -7.749 1.00 13.63 141 THR A O 1
ATOM 953 N N . ARG A 1 142 ? 15.472 -13.373 -7.066 1.00 10.77 142 ARG A N 1
ATOM 954 C CA . ARG A 1 142 ? 15.596 -12.154 -6.271 1.00 10.74 142 ARG A CA 1
ATOM 955 C C . ARG A 1 142 ? 16.874 -11.391 -6.618 1.00 9.55 142 ARG A C 1
ATOM 956 O O . ARG A 1 142 ? 17.760 -11.168 -5.780 1.00 8.98 142 ARG A O 1
ATOM 964 N N . VAL A 1 143 ? 16.937 -10.981 -7.886 1.00 8.75 143 VAL A N 1
ATOM 965 C CA . VAL A 1 143 ? 17.989 -10.143 -8.415 1.00 8.36 143 VAL A CA 1
ATOM 966 C C . VAL A 1 143 ? 17.348 -8.816 -8.795 1.00 8.45 143 VAL A C 1
ATOM 967 O O . VAL A 1 143 ? 16.327 -8.801 -9.481 1.00 8.41 143 VAL A O 1
ATOM 971 N N . TYR A 1 144 ? 17.959 -7.723 -8.330 1.00 7.86 144 TYR A N 1
ATOM 972 C CA . TYR A 1 144 ? 17.340 -6.418 -8.444 1.00 7.99 144 TYR A CA 1
ATOM 973 C C . TYR A 1 144 ? 18.326 -5.407 -9.004 1.00 7.50 144 TYR A C 1
ATOM 974 O O . TYR A 1 144 ? 19.550 -5.584 -8.953 1.00 8.27 144 TYR A O 1
ATOM 983 N N . ALA A 1 145 ? 17.773 -4.307 -9.509 1.00 7.73 145 ALA A N 1
ATOM 984 C CA . ALA A 1 145 ? 18.567 -3.193 -10.018 1.00 7.29 145 ALA A CA 1
ATOM 985 C C . ALA A 1 145 ? 18.002 -1.860 -9.536 1.00 7.54 145 ALA A C 1
ATOM 986 O O . ALA A 1 145 ? 16.782 -1.622 -9.600 1.00 6.85 145 ALA A O 1
ATOM 988 N N . ALA A 1 146 ? 18.926 -0.981 -9.099 1.00 7.63 146 ALA A N 1
ATOM 989 C CA . ALA A 1 146 ? 18.640 0.404 -8.744 1.00 7.92 146 ALA A CA 1
ATOM 990 C C . ALA A 1 146 ? 19.759 1.292 -9.267 1.00 8.29 146 ALA A C 1
ATOM 991 O O . ALA A 1 146 ? 20.853 0.815 -9.596 1.00 9.23 146 ALA A O 1
ATOM 993 N N . GLY A 1 147 ? 19.475 2.585 -9.392 1.00 8.09 147 GLY A N 1
ATOM 994 C CA . GLY A 1 147 ? 20.485 3.502 -9.870 1.00 8.05 147 GLY A CA 1
ATOM 995 C C . GLY A 1 147 ? 20.082 4.962 -9.731 1.00 8.52 147 GLY A C 1
ATOM 996 O O . GLY A 1 147 ? 18.894 5.296 -9.681 1.00 7.80 147 GLY A O 1
ATOM 997 N N . LYS A 1 148 ? 21.107 5.819 -9.628 1.00 9.19 148 LYS A N 1
ATOM 998 C CA . LYS A 1 148 ? 20.905 7.254 -9.644 1.00 9.92 148 LYS A CA 1
ATOM 999 C C . LYS A 1 148 ? 21.102 7.815 -11.055 1.00 10.60 148 LYS A C 1
ATOM 1000 O O . LYS A 1 148 ? 22.177 7.647 -11.614 1.00 9.71 148 LYS A O 1
ATOM 1006 N N . SER A 1 149 ? 20.116 8.552 -11.593 1.00 12.24 149 SER A N 1
ATOM 1007 C CA . SER A 1 149 ? 20.285 9.453 -12.762 1.00 14.50 149 SER A CA 1
ATOM 1008 C C . SER A 1 149 ? 20.667 8.727 -14.074 1.00 12.99 149 SER A C 1
ATOM 1009 O O . SER A 1 149 ? 19.845 7.988 -14.574 1.00 12.71 149 SER A O 1
ATOM 1012 N N . ASN A 1 150 ? 21.875 8.906 -14.663 1.00 11.02 150 ASN A N 1
ATOM 1013 C CA . ASN A 1 150 ? 22.334 8.020 -15.740 1.00 10.37 150 ASN A CA 1
ATOM 1014 C C . ASN A 1 150 ? 22.168 6.550 -15.329 1.00 9.09 150 ASN A C 1
ATOM 1015 O O . ASN A 1 150 ? 21.815 5.716 -16.131 1.00 9.26 150 ASN A O 1
ATOM 1020 N N . GLY A 1 151 ? 22.429 6.227 -14.068 1.00 9.20 151 GLY A N 1
ATOM 1021 C CA . GLY A 1 151 ? 22.301 4.859 -13.586 1.00 9.31 151 GLY A CA 1
ATOM 1022 C C . GLY A 1 151 ? 20.845 4.400 -13.437 1.00 9.16 151 GLY A C 1
ATOM 1023 O O . GLY A 1 151 ? 20.567 3.195 -13.474 1.00 9.45 151 GLY A O 1
ATOM 1024 N N . GLY A 1 152 ? 19.950 5.350 -13.186 1.00 9.44 152 GLY A N 1
ATOM 1025 C CA . GLY A 1 152 ? 18.515 5.139 -13.154 1.00 9.53 152 GLY A CA 1
ATOM 1026 C C . GLY A 1 152 ? 17.946 4.917 -14.557 1.00 9.62 152 GLY A C 1
ATOM 1027 O O . GLY A 1 152 ? 17.116 4.048 -14.794 1.00 9.71 152 GLY A O 1
ATOM 1028 N N . GLY A 1 153 ? 18.397 5.742 -15.498 1.00 9.38 153 GLY A N 1
ATOM 1029 C CA . GLY A 1 153 ? 18.180 5.501 -16.913 1.00 9.40 153 GLY A CA 1
ATOM 1030 C C . GLY A 1 153 ? 18.629 4.103 -17.315 1.00 9.23 153 GLY A C 1
ATOM 1031 O O . GLY A 1 153 ? 17.902 3.416 -18.007 1.00 9.70 153 GLY A O 1
ATOM 1032 N N . PHE A 1 154 ? 19.799 3.670 -16.838 1.00 9.27 154 PHE A N 1
ATOM 1033 C CA . PHE A 1 154 ? 20.307 2.351 -17.197 1.00 9.09 154 PHE A CA 1
ATOM 1034 C C . PHE A 1 154 ? 19.466 1.266 -16.533 1.00 9.15 154 PHE A C 1
ATOM 1035 O O . PHE A 1 154 ? 19.113 0.280 -17.186 1.00 8.01 154 PHE A O 1
ATOM 1043 N N . THR A 1 155 ? 19.059 1.511 -15.274 1.00 8.41 155 THR A N 1
ATOM 1044 C CA . THR A 1 155 ? 18.123 0.614 -14.619 1.00 8.32 155 THR A CA 1
ATOM 1045 C C . THR A 1 155 ? 16.879 0.415 -15.489 1.00 9.19 155 THR A C 1
ATOM 1046 O O . THR A 1 155 ? 16.419 -0.706 -15.686 1.00 9.54 155 THR A O 1
ATOM 1050 N N . ASN A 1 156 ? 16.293 1.511 -15.952 1.00 9.86 156 ASN A N 1
ATOM 1051 C CA . ASN A 1 156 ? 15.150 1.445 -16.843 1.00 10.65 156 ASN A CA 1
ATOM 1052 C C . ASN A 1 156 ? 15.479 0.680 -18.131 1.00 10.87 156 ASN A C 1
ATOM 1053 O O . ASN A 1 156 ? 14.636 -0.081 -18.629 1.00 10.70 156 ASN A O 1
ATOM 1058 N N . LEU A 1 157 ? 16.661 0.914 -18.733 1.00 11.36 157 LEU A N 1
ATOM 1059 C CA . LEU A 1 157 ? 17.016 0.174 -19.941 1.00 11.19 157 LEU A CA 1
ATOM 1060 C C . LEU A 1 157 ? 17.003 -1.333 -19.698 1.00 10.33 157 LEU A C 1
ATOM 1061 O O . LEU A 1 157 ? 16.671 -2.098 -20.630 1.00 10.08 157 LEU A O 1
ATOM 1066 N N . LEU A 1 158 ? 17.378 -1.764 -18.475 1.00 9.41 158 LEU A N 1
ATOM 1067 C CA . LEU A 1 158 ? 17.352 -3.170 -18.132 1.00 9.65 158 LEU A CA 1
ATOM 1068 C C . LEU A 1 158 ? 15.904 -3.678 -18.164 1.00 9.97 158 LEU A C 1
ATOM 1069 O O . LEU A 1 158 ? 15.647 -4.741 -18.713 1.00 9.96 158 LEU A O 1
ATOM 1074 N N . ALA A 1 159 ? 14.973 -2.914 -17.571 1.00 10.09 159 ALA A N 1
ATOM 1075 C CA . ALA A 1 159 ? 13.566 -3.268 -17.534 1.00 10.58 159 ALA A CA 1
ATOM 1076 C C . ALA A 1 159 ? 12.988 -3.275 -18.938 1.00 10.65 159 ALA A C 1
ATOM 1077 O O . ALA A 1 159 ? 11.980 -3.938 -19.159 1.00 11.13 159 ALA A O 1
ATOM 1079 N N . CYS A 1 160 ? 13.624 -2.511 -19.849 1.00 11.47 160 CYS A N 1
ATOM 1080 C CA . CYS A 1 160 ? 13.140 -2.286 -21.199 1.00 12.06 160 CYS A CA 1
ATOM 1081 C C . CYS A 1 160 ? 13.778 -3.251 -22.203 1.00 12.45 160 CYS A C 1
ATOM 1082 O O . CYS A 1 160 ? 13.417 -3.261 -23.388 1.00 11.25 160 CYS A O 1
ATOM 1085 N N . ASP A 1 161 ? 14.647 -4.128 -21.694 1.00 12.59 161 ASP A N 1
ATOM 1086 C CA . ASP A 1 161 ? 15.390 -5.066 -22.526 1.00 12.66 161 ASP A CA 1
ATOM 1087 C C . ASP A 1 161 ? 14.687 -6.417 -22.499 1.00 12.52 161 ASP A C 1
ATOM 1088 O O . ASP A 1 161 ? 14.481 -6.991 -21.416 1.00 11.97 161 ASP A O 1
ATOM 1093 N N . PRO A 1 162 ? 14.363 -7.010 -23.672 1.00 13.62 162 PRO A N 1
ATOM 1094 C CA . PRO A 1 162 ? 13.675 -8.299 -23.682 1.00 15.09 162 PRO A CA 1
ATOM 1095 C C . PRO A 1 162 ? 14.329 -9.364 -22.799 1.00 13.62 162 PRO A C 1
ATOM 1096 O O . PRO A 1 162 ? 13.572 -10.046 -22.115 1.00 14.83 162 PRO A O 1
ATOM 1100 N N . THR A 1 163 ? 15.680 -9.463 -22.726 1.00 13.04 163 THR A N 1
ATOM 1101 C CA . THR A 1 163 ? 16.331 -10.502 -21.925 1.00 13.54 163 THR A CA 1
ATOM 1102 C C . THR A 1 163 ? 16.479 -10.080 -20.457 1.00 12.93 163 THR A C 1
ATOM 1103 O O . THR A 1 163 ? 16.057 -10.800 -19.531 1.00 12.18 163 THR A O 1
ATOM 1107 N N . ALA A 1 164 ? 17.037 -8.889 -20.229 1.00 11.26 164 ALA A N 1
ATOM 1108 C CA . ALA A 1 164 ? 17.402 -8.502 -18.870 1.00 11.51 164 ALA A CA 1
ATOM 1109 C C . ALA A 1 164 ? 16.155 -8.372 -17.993 1.00 10.95 164 ALA A C 1
ATOM 1110 O O . ALA A 1 164 ? 16.187 -8.731 -16.819 1.00 11.20 164 ALA A O 1
ATOM 1112 N N . SER A 1 165 ? 15.046 -7.978 -18.611 1.00 9.49 165 SER A N 1
ATOM 1113 C CA . SER A 1 165 ? 13.793 -7.798 -17.906 1.00 9.92 165 SER A CA 1
ATOM 1114 C C . SER A 1 165 ? 13.226 -9.137 -17.445 1.00 11.12 165 SER A C 1
ATOM 1115 O O . SER A 1 165 ? 12.379 -9.131 -16.559 1.00 11.20 165 SER A O 1
ATOM 1118 N N . THR A 1 166 ? 13.677 -10.258 -18.039 1.00 10.87 166 THR A N 1
ATOM 1119 C CA . THR A 1 166 ? 13.229 -11.570 -17.611 1.00 12.10 166 THR A CA 1
ATOM 1120 C C . THR A 1 166 ? 14.139 -12.181 -16.560 1.00 11.54 166 THR A C 1
ATOM 1121 O O . THR A 1 166 ? 13.813 -13.255 -16.045 1.00 11.02 166 THR A O 1
ATOM 1125 N N . ARG A 1 167 ? 15.246 -11.510 -16.220 1.00 9.99 167 ARG A N 1
ATOM 1126 C CA . ARG A 1 167 ? 16.197 -12.060 -15.267 1.00 9.92 167 ARG A CA 1
ATOM 1127 C C . ARG A 1 167 ? 16.244 -11.225 -13.992 1.00 9.69 167 ARG A C 1
ATOM 1128 O O . ARG A 1 167 ? 16.732 -11.692 -12.956 1.00 10.52 167 ARG A O 1
ATOM 1136 N N . ILE A 1 168 ? 15.782 -9.968 -14.072 1.00 10.26 168 ILE A N 1
ATOM 1137 C CA . ILE A 1 168 ? 15.820 -9.062 -12.938 1.00 9.96 168 ILE A CA 1
ATOM 1138 C C . ILE A 1 168 ? 14.382 -8.876 -12.469 1.00 10.92 168 ILE A C 1
ATOM 1139 O O . ILE A 1 168 ? 13.488 -8.542 -13.272 1.00 9.91 168 ILE A O 1
ATOM 1144 N N . ALA A 1 169 ? 14.173 -9.089 -11.160 1.00 10.52 169 ALA A N 1
ATOM 1145 C CA . ALA A 1 169 ? 12.831 -9.155 -10.569 1.00 9.87 169 ALA A CA 1
ATOM 1146 C C . ALA A 1 169 ? 12.150 -7.801 -10.422 1.00 9.98 169 ALA A C 1
ATOM 1147 O O . ALA A 1 169 ? 10.912 -7.709 -10.518 1.00 10.72 169 ALA A O 1
ATOM 1149 N N . ALA A 1 170 ? 12.917 -6.749 -10.111 1.00 9.71 170 ALA A N 1
ATOM 1150 C CA . ALA A 1 170 ? 12.311 -5.440 -9.851 1.00 8.95 170 ALA A CA 1
ATOM 1151 C C . ALA A 1 170 ? 13.368 -4.339 -10.024 1.00 8.59 170 ALA A C 1
ATOM 1152 O O . ALA A 1 170 ? 14.574 -4.627 -9.970 1.00 8.82 170 ALA A O 1
ATOM 1154 N N . PHE A 1 171 ? 12.892 -3.097 -10.200 1.00 7.58 171 PHE A N 1
ATOM 1155 C CA . PHE A 1 171 ? 13.699 -1.983 -10.673 1.00 8.01 171 PHE A CA 1
ATOM 1156 C C . PHE A 1 171 ? 13.366 -0.696 -9.913 1.00 8.02 171 PHE A C 1
ATOM 1157 O O . PHE A 1 171 ? 12.185 -0.343 -9.786 1.00 8.11 171 PHE A O 1
ATOM 1165 N N . ALA A 1 172 ? 14.402 0.034 -9.476 1.00 7.92 172 ALA A N 1
ATOM 1166 C CA . ALA A 1 172 ? 14.232 1.258 -8.686 1.00 7.55 172 ALA A CA 1
ATOM 1167 C C . ALA A 1 172 ? 15.145 2.372 -9.199 1.00 7.85 172 ALA A C 1
ATOM 1168 O O . ALA A 1 172 ? 16.209 2.651 -8.636 1.00 7.63 172 ALA A O 1
ATOM 1170 N N . PRO A 1 173 ? 14.755 3.059 -10.280 1.00 7.77 173 PRO A N 1
ATOM 1171 C CA . PRO A 1 173 ? 15.440 4.269 -10.732 1.00 8.19 173 PRO A CA 1
ATOM 1172 C C . PRO A 1 173 ? 15.172 5.470 -9.841 1.00 8.27 173 PRO A C 1
ATOM 1173 O O . PRO A 1 173 ? 14.026 5.757 -9.468 1.00 8.89 173 PRO A O 1
ATOM 1177 N N . VAL A 1 174 ? 16.262 6.144 -9.475 1.00 7.73 174 VAL A N 1
ATOM 1178 C CA . VAL A 1 174 ? 16.209 7.295 -8.595 1.00 7.55 174 VAL A CA 1
ATOM 117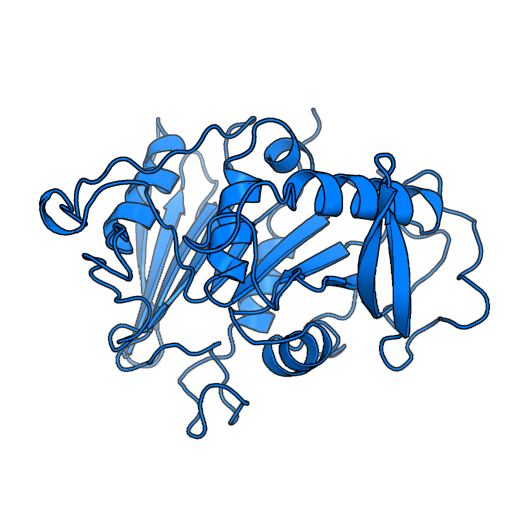9 C C . VAL A 1 174 ? 16.686 8.484 -9.401 1.00 7.98 174 VAL A C 1
ATOM 1180 O O . VAL A 1 174 ? 17.842 8.528 -9.806 1.00 7.87 174 VAL A O 1
ATOM 1184 N N . SER A 1 175 ? 15.785 9.440 -9.632 1.00 8.10 175 SER A N 1
ATOM 1185 C CA . SER A 1 175 ? 16.083 10.625 -10.408 1.00 8.44 175 SER A CA 1
ATOM 1186 C C . SER A 1 175 ? 16.635 10.226 -11.779 1.00 8.53 175 SER A C 1
ATOM 1187 O O . SER A 1 175 ? 17.514 10.891 -12.303 1.00 9.23 175 SER A O 1
ATOM 1190 N N . GLY A 1 176 ? 16.012 9.219 -12.413 1.00 9.20 176 GLY A N 1
ATOM 1191 C CA . GLY A 1 176 ? 16.587 8.612 -13.601 1.00 9.41 176 GLY A CA 1
ATOM 1192 C C . GLY A 1 176 ? 16.417 9.514 -14.822 1.00 9.64 176 GLY A C 1
ATOM 1193 O O . GLY A 1 176 ? 15.443 10.261 -14.930 1.00 10.33 176 GLY A O 1
ATOM 1194 N N . ALA A 1 177 ? 17.380 9.384 -15.736 1.00 10.13 177 ALA A N 1
ATOM 1195 C CA . ALA A 1 177 ? 17.469 10.124 -16.989 1.00 10.07 177 ALA A CA 1
ATOM 1196 C C . ALA A 1 177 ? 17.143 9.199 -18.169 1.00 9.66 177 ALA A C 1
ATOM 1197 O O . ALA A 1 177 ? 18.002 8.420 -18.602 1.00 8.92 177 ALA A O 1
ATOM 1199 N N . TYR A 1 178 ? 15.892 9.263 -18.645 1.00 9.73 178 TYR A N 1
ATOM 1200 C CA . TYR A 1 178 ? 15.342 8.290 -19.584 1.00 10.17 178 TYR A CA 1
ATOM 1201 C C . TYR A 1 178 ? 15.440 8.898 -20.999 1.00 10.92 178 TYR A C 1
ATOM 1202 O O . TYR A 1 178 ? 14.439 9.154 -21.668 1.00 10.82 178 TYR A O 1
ATOM 1211 N N . TYR A 1 179 ? 16.679 9.098 -21.471 1.00 11.63 179 TYR A N 1
ATOM 1212 C CA . TYR A 1 179 ? 16.955 9.859 -22.678 1.00 12.02 179 TYR A CA 1
ATOM 1213 C C . TYR A 1 179 ? 16.336 9.176 -23.878 1.00 12.72 179 TYR A C 1
ATOM 1214 O O . TYR A 1 179 ? 16.492 7.956 -24.031 1.00 11.88 179 TYR A O 1
ATOM 1223 N N . GLN A 1 180 ? 15.642 9.980 -24.699 1.00 13.23 180 GLN A N 1
ATOM 1224 C CA . GLN A 1 180 ? 15.059 9.483 -25.936 1.00 14.28 180 GLN A CA 1
ATOM 1225 C C . GLN A 1 180 ? 15.801 10.177 -27.083 1.00 16.26 180 GLN A C 1
ATOM 1226 O O . GLN A 1 180 ? 16.208 11.323 -26.986 1.00 15.03 180 GLN A O 1
ATOM 1232 N N . ASP A 1 181 ? 15.994 9.458 -28.178 1.00 20.44 181 ASP A N 1
ATOM 1233 C CA . ASP A 1 181 ? 16.795 9.932 -29.288 1.00 26.10 181 ASP A CA 1
ATOM 1234 C C . ASP A 1 181 ? 15.909 10.802 -30.183 1.00 27.03 181 ASP A C 1
ATOM 1235 O O . ASP A 1 181 ? 15.469 10.386 -31.261 1.00 28.07 181 ASP A O 1
ATOM 1240 N N . VAL A 1 182 ? 15.564 11.978 -29.657 1.00 23.33 182 VAL A N 1
ATOM 1241 C CA . VAL A 1 182 ? 14.657 12.923 -30.299 1.00 21.61 182 VAL A CA 1
ATOM 1242 C C . VAL A 1 182 ? 15.290 14.289 -30.047 1.00 21.91 182 VAL A C 1
ATOM 1243 O O . VAL A 1 182 ? 15.797 14.509 -28.940 1.00 18.30 182 VAL A O 1
ATOM 1247 N N . SER A 1 183 ? 15.337 15.162 -31.068 1.00 18.37 183 SER A N 1
ATOM 1248 C CA . SER A 1 183 ? 16.028 16.443 -30.942 1.00 18.32 183 SER A CA 1
ATOM 1249 C C . SER A 1 183 ? 15.288 17.350 -29.938 1.00 16.77 183 SER A C 1
ATOM 1250 O O . SER A 1 183 ? 14.081 17.211 -29.722 1.00 14.56 183 SER A O 1
ATOM 1253 N N . GLU A 1 184 ? 16.010 18.310 -29.334 1.00 15.65 184 GLU A N 1
ATOM 1254 C CA . GLU A 1 184 ? 15.371 19.243 -28.412 1.00 15.83 184 GLU A CA 1
ATOM 1255 C C . GLU A 1 184 ? 14.178 19.912 -29.112 1.00 16.91 184 GLU A C 1
ATOM 1256 O O . GLU A 1 184 ? 13.129 20.108 -28.498 1.00 17.03 184 GLU A O 1
ATOM 1262 N N . GLU A 1 185 ? 14.332 20.274 -30.393 1.00 17.44 185 GLU A N 1
ATOM 1263 C CA . GLU A 1 185 ? 13.288 21.059 -31.049 1.00 22.91 185 GLU A CA 1
ATOM 1264 C C . GLU A 1 185 ? 11.993 20.254 -31.195 1.00 21.94 185 GLU A C 1
ATOM 1265 O O . GLU A 1 185 ? 10.894 20.809 -31.168 1.00 22.68 185 GLU A O 1
ATOM 1271 N N . ALA A 1 186 ? 12.136 18.940 -31.375 1.00 21.63 186 ALA A N 1
ATOM 1272 C CA . ALA A 1 186 ? 11.003 18.043 -31.568 1.00 20.46 186 ALA A CA 1
ATOM 1273 C C . ALA A 1 186 ? 10.523 17.444 -30.239 1.00 19.83 186 ALA A C 1
ATOM 1274 O O . ALA A 1 186 ? 9.539 16.709 -30.200 1.00 18.75 186 ALA A O 1
ATOM 1276 N N . CYS A 1 187 ? 11.199 17.792 -29.132 1.00 19.39 187 CYS A N 1
ATOM 1277 C CA . CYS A 1 187 ? 10.957 17.169 -27.837 1.00 20.04 187 CYS A CA 1
ATOM 1278 C C . CYS A 1 187 ? 9.654 17.683 -27.231 1.00 22.03 187 CYS A C 1
ATOM 1279 O O . CYS A 1 187 ? 9.546 18.861 -26.910 1.00 21.06 187 CYS A O 1
ATOM 1282 N N . HIS A 1 188 ? 8.688 16.773 -27.055 1.00 19.33 188 HIS A N 1
ATOM 1283 C CA . HIS A 1 188 ? 7.445 17.045 -26.353 1.00 23.07 188 HIS A CA 1
ATOM 1284 C C . HIS A 1 188 ? 7.355 16.088 -25.168 1.00 18.80 188 HIS A C 1
ATOM 1285 O O . HIS A 1 188 ? 6.890 14.945 -25.329 1.00 17.63 188 HIS A O 1
ATOM 1292 N N . PRO A 1 189 ? 7.807 16.534 -23.970 1.00 15.99 189 PRO A N 1
ATOM 1293 C CA . PRO A 1 189 ? 8.117 15.610 -22.877 1.00 16.08 189 PRO A CA 1
ATOM 1294 C C . PRO A 1 189 ? 6.901 14.872 -22.317 1.00 16.12 189 PRO A C 1
ATOM 1295 O O . PRO A 1 189 ? 7.048 13.807 -21.733 1.00 13.63 189 PRO A O 1
ATOM 1299 N N . THR A 1 190 ? 5.686 15.391 -22.540 1.00 17.76 190 THR A N 1
ATOM 1300 C CA . THR A 1 190 ? 4.514 14.721 -22.006 1.00 17.10 190 THR A CA 1
ATOM 1301 C C . THR A 1 190 ? 4.000 13.663 -22.968 1.00 17.05 190 THR A C 1
ATOM 1302 O O . THR A 1 190 ? 3.182 12.848 -22.554 1.00 17.61 190 THR A O 1
ATOM 1306 N N . THR A 1 191 ? 4.521 13.595 -24.199 1.00 17.36 191 THR A N 1
ATOM 1307 C CA . THR A 1 191 ? 4.037 12.622 -25.159 1.00 19.66 191 THR A CA 1
ATOM 1308 C C . THR A 1 191 ? 5.155 11.852 -25.855 1.00 20.66 191 THR A C 1
ATOM 1309 O O . THR A 1 191 ? 4.843 10.876 -26.540 1.00 21.03 191 THR A O 1
ATOM 1313 N N . VAL A 1 192 ? 6.431 12.229 -25.658 1.00 15.96 192 VAL A N 1
ATOM 1314 C CA . VAL A 1 192 ? 7.523 11.611 -26.392 1.00 15.36 192 VAL A CA 1
ATOM 1315 C C . VAL A 1 192 ? 7.475 10.087 -26.233 1.00 16.65 192 VAL A C 1
ATOM 1316 O O . VAL A 1 192 ? 7.295 9.563 -25.133 1.00 15.65 192 VAL A O 1
ATOM 1320 N N . PRO A 1 193 ? 7.626 9.292 -27.312 1.00 17.18 193 PRO A N 1
ATOM 1321 C CA . PRO A 1 193 ? 7.680 7.840 -27.137 1.00 17.71 193 PRO A CA 1
ATOM 1322 C C . PRO A 1 193 ? 8.918 7.471 -26.313 1.00 17.76 193 PRO A C 1
ATOM 1323 O O . PRO A 1 193 ? 9.989 8.052 -26.463 1.00 17.97 193 PRO A O 1
ATOM 1327 N N . ILE A 1 194 ? 8.725 6.496 -25.425 1.00 15.20 194 ILE A N 1
ATOM 1328 C CA . ILE A 1 194 ? 9.782 5.961 -24.616 1.00 15.72 194 ILE A CA 1
ATOM 1329 C C . ILE A 1 194 ? 10.079 4.563 -25.146 1.00 17.45 194 ILE A C 1
ATOM 1330 O O . ILE A 1 194 ? 9.220 3.680 -25.094 1.00 18.05 194 ILE A O 1
ATOM 1335 N N . LYS A 1 195 ? 11.300 4.387 -25.651 1.00 16.22 195 LYS A N 1
ATOM 1336 C CA . LYS A 1 195 ? 11.673 3.171 -26.324 1.00 18.19 195 LYS A CA 1
ATOM 1337 C C . LYS A 1 195 ? 11.850 2.106 -25.251 1.00 16.70 195 LYS A C 1
ATOM 1338 O O . LYS A 1 195 ? 12.636 2.333 -24.323 1.00 15.73 195 LYS A O 1
ATOM 1344 N N . CYS A 1 196 ? 11.073 1.011 -25.353 1.00 16.60 196 CYS A N 1
ATOM 1345 C CA . CYS A 1 196 ? 11.011 0.020 -24.290 1.00 17.72 196 CYS A CA 1
ATOM 1346 C C . CYS A 1 196 ? 10.377 -1.277 -24.806 1.00 18.82 196 CYS A C 1
ATOM 1347 O O . CYS A 1 196 ? 9.284 -1.226 -25.356 1.00 17.58 196 CYS A O 1
ATOM 1350 N N . SER A 1 197 ? 11.018 -2.438 -24.583 1.00 18.99 197 SER A N 1
ATOM 1351 C CA . SER A 1 197 ? 10.450 -3.722 -24.997 1.00 19.42 197 SER A CA 1
ATOM 1352 C C . SER A 1 197 ? 10.570 -4.776 -23.903 1.00 16.29 197 SER A C 1
ATOM 1353 O O . SER A 1 197 ? 11.334 -5.727 -24.042 1.00 16.04 197 SER A O 1
ATOM 1356 N N . PRO A 1 198 ? 9.801 -4.700 -22.801 1.00 16.18 198 PRO A N 1
ATOM 1357 C CA . PRO A 1 198 ? 9.953 -5.671 -21.704 1.00 16.37 198 PRO A CA 1
ATOM 1358 C C . PRO A 1 198 ? 9.626 -7.073 -22.211 1.00 15.74 198 PRO A C 1
ATOM 1359 O O . PRO A 1 198 ? 8.834 -7.219 -23.142 1.00 13.33 198 PRO A O 1
ATOM 1363 N N . GLY A 1 199 ? 10.290 -8.083 -21.633 1.00 15.02 199 GLY A N 1
ATOM 1364 C CA . GLY A 1 199 ? 10.118 -9.457 -22.062 1.00 14.35 199 GLY A CA 1
ATOM 1365 C C . GLY A 1 199 ? 9.082 -10.211 -21.254 1.00 14.05 199 GLY A C 1
ATOM 1366 O O . GLY A 1 199 ? 8.895 -11.391 -21.492 1.00 14.59 199 GLY A O 1
ATOM 1367 N N . ARG A 1 200 ? 8.417 -9.553 -20.303 1.00 13.76 200 ARG A N 1
ATOM 1368 C CA . ARG A 1 200 ? 7.400 -10.227 -19.510 1.00 14.77 200 ARG A CA 1
ATOM 1369 C C . ARG A 1 200 ? 6.420 -9.176 -19.011 1.00 16.14 200 ARG A C 1
ATOM 1370 O O . ARG A 1 200 ? 6.751 -7.991 -18.974 1.00 16.13 200 ARG A O 1
ATOM 1378 N N . PRO A 1 201 ? 5.186 -9.568 -18.618 1.00 19.13 201 PRO A N 1
ATOM 1379 C CA . PRO A 1 201 ? 4.243 -8.639 -18.007 1.00 19.42 201 PRO A CA 1
ATOM 1380 C C . PRO A 1 201 ? 4.618 -8.344 -16.555 1.00 17.74 201 PRO A C 1
ATOM 1381 O O . PRO A 1 201 ? 5.467 -9.010 -15.984 1.00 15.85 201 PRO A O 1
ATOM 1385 N N . SER A 1 202 ? 3.983 -7.316 -15.998 1.00 17.89 202 SER A N 1
ATOM 1386 C CA . SER A 1 202 ? 3.980 -7.079 -14.561 1.00 20.51 202 SER A CA 1
ATOM 1387 C C . SER A 1 202 ? 5.384 -6.758 -14.066 1.00 17.49 202 SER A C 1
ATOM 1388 O O . SER A 1 202 ? 5.810 -7.349 -13.082 1.00 16.13 202 SER A O 1
ATOM 1391 N N . ILE A 1 203 ? 6.092 -5.867 -14.784 1.00 13.72 203 ILE A N 1
ATOM 1392 C CA . ILE A 1 203 ? 7.402 -5.417 -14.331 1.00 13.80 203 ILE A CA 1
ATOM 1393 C C . ILE A 1 203 ? 7.245 -4.443 -13.181 1.00 11.65 203 ILE A C 1
ATOM 1394 O O . ILE A 1 203 ? 6.594 -3.414 -13.347 1.00 11.28 203 ILE A O 1
ATOM 1399 N N . PRO A 1 204 ? 7.863 -4.719 -12.002 1.00 11.17 204 PRO A N 1
ATOM 1400 C CA . PRO A 1 204 ? 7.835 -3.771 -10.884 1.00 10.30 204 PRO A CA 1
ATOM 1401 C C . PRO A 1 204 ? 8.843 -2.639 -11.043 1.00 9.80 204 PRO A C 1
ATOM 1402 O O . PRO A 1 204 ? 10.032 -2.882 -11.236 1.00 10.13 204 PRO A O 1
ATOM 1406 N N . ILE A 1 205 ? 8.349 -1.408 -10.920 1.00 9.25 205 ILE A N 1
ATOM 1407 C CA . ILE A 1 205 ? 9.126 -0.193 -11.112 1.00 10.24 205 ILE A CA 1
ATOM 1408 C C . ILE A 1 205 ? 8.790 0.701 -9.930 1.00 9.44 205 ILE A C 1
ATOM 1409 O O . ILE A 1 205 ? 7.595 0.961 -9.653 1.00 9.93 205 ILE A O 1
ATOM 1414 N N . LEU A 1 206 ? 9.844 1.191 -9.299 1.00 8.63 206 LEU A N 1
ATOM 1415 C CA . LEU A 1 206 ? 9.765 2.171 -8.242 1.00 8.90 206 LEU A CA 1
ATOM 1416 C C . LEU A 1 206 ? 10.659 3.337 -8.650 1.00 9.59 206 LEU A C 1
ATOM 1417 O O . LEU A 1 206 ? 11.886 3.192 -8.745 1.00 10.79 206 LEU A O 1
ATOM 1422 N N . GLU A 1 207 ? 10.058 4.514 -8.848 1.00 9.08 207 GLU A N 1
ATOM 1423 C CA . GLU A 1 207 ? 10.779 5.707 -9.282 1.00 8.65 207 GLU A CA 1
ATOM 1424 C C . GLU A 1 207 ? 10.620 6.826 -8.263 1.00 8.88 207 GLU A C 1
ATOM 1425 O O . GLU A 1 207 ? 9.504 7.121 -7.832 1.00 8.31 207 GLU A O 1
ATOM 1431 N N . PHE A 1 208 ? 11.765 7.391 -7.846 1.00 8.29 208 PHE A N 1
ATOM 1432 C CA . PHE A 1 208 ? 11.829 8.570 -6.990 1.00 8.65 208 PHE A CA 1
ATOM 1433 C C . PHE A 1 208 ? 12.262 9.758 -7.842 1.00 9.00 208 PHE A C 1
ATOM 1434 O O . PHE A 1 208 ? 13.124 9.580 -8.736 1.00 8.11 208 PHE A O 1
ATOM 1442 N N . HIS A 1 209 ? 11.649 10.933 -7.594 1.00 8.88 209 HIS A N 1
ATOM 1443 C CA . HIS A 1 209 ? 12.061 12.129 -8.322 1.00 9.34 209 HIS A CA 1
ATOM 1444 C C . HIS A 1 209 ? 11.689 13.365 -7.522 1.00 9.51 209 HIS A C 1
ATOM 1445 O O . HIS A 1 209 ? 10.649 13.380 -6.843 1.00 10.36 209 HIS A O 1
ATOM 1452 N N . GLY A 1 210 ? 12.625 14.316 -7.498 1.00 10.23 210 GLY A N 1
ATOM 1453 C CA . GLY A 1 210 ? 12.399 15.624 -6.891 1.00 9.93 210 GLY A CA 1
ATOM 1454 C C . GLY A 1 210 ? 11.705 16.613 -7.840 1.00 10.33 210 GLY A C 1
ATOM 1455 O O . GLY A 1 210 ? 12.095 16.770 -9.003 1.00 10.00 210 GLY A O 1
ATOM 1456 N N . THR A 1 211 ? 10.764 17.405 -7.308 1.00 10.22 211 THR A N 1
ATOM 1457 C CA . THR A 1 211 ? 10.070 18.372 -8.146 1.00 11.34 211 THR A CA 1
ATOM 1458 C C . THR A 1 211 ? 10.993 19.525 -8.560 1.00 11.79 211 THR A C 1
ATOM 1459 O O . THR A 1 211 ? 10.717 20.148 -9.565 1.00 13.03 211 THR A O 1
ATOM 1463 N N . ALA A 1 212 ? 12.054 19.816 -7.805 1.00 13.22 212 ALA A N 1
ATOM 1464 C CA . ALA A 1 212 ? 12.923 20.965 -8.072 1.00 12.58 212 ALA A CA 1
ATOM 1465 C C . ALA A 1 212 ? 14.206 20.563 -8.805 1.00 11.70 212 ALA A C 1
ATOM 1466 O O . ALA A 1 212 ? 15.150 21.345 -8.909 1.00 10.63 212 ALA A O 1
ATOM 1468 N N . ASP A 1 213 ? 14.217 19.361 -9.381 1.00 11.24 213 ASP A N 1
ATOM 1469 C CA . ASP A 1 213 ? 15.380 18.843 -10.082 1.00 11.19 213 ASP A CA 1
ATOM 1470 C C . ASP A 1 213 ? 15.637 19.730 -11.314 1.00 11.93 213 ASP A C 1
ATOM 1471 O O . ASP A 1 213 ? 14.786 19.859 -12.189 1.00 11.20 213 ASP A O 1
ATOM 1476 N N . LYS A 1 214 ? 16.816 20.346 -11.388 1.00 12.27 214 LYS A N 1
ATOM 1477 C CA . LYS A 1 214 ? 17.188 21.149 -12.539 1.00 14.06 214 LYS A CA 1
ATOM 1478 C C . LYS A 1 214 ? 18.023 20.367 -13.566 1.00 12.26 214 LYS A C 1
ATOM 1479 O O . LYS A 1 214 ? 18.313 20.908 -14.643 1.00 12.65 214 LYS A O 1
ATOM 1485 N N . THR A 1 215 ? 18.542 19.195 -13.181 1.00 11.38 215 THR A N 1
ATOM 1486 C CA . THR A 1 215 ? 19.485 18.447 -14.005 1.00 12.30 215 THR A CA 1
ATOM 1487 C C . THR A 1 215 ? 18.732 17.493 -14.933 1.00 11.94 215 THR A C 1
ATOM 1488 O O . THR A 1 215 ? 19.007 17.392 -16.140 1.00 12.07 215 THR A O 1
ATOM 1492 N N . ILE A 1 216 ? 17.819 16.752 -14.309 1.00 10.98 216 ILE A N 1
ATOM 1493 C CA . ILE A 1 216 ? 16.890 15.862 -14.958 1.00 10.58 216 ILE A CA 1
ATOM 1494 C C . ILE A 1 216 ? 15.500 16.323 -14.511 1.00 10.59 216 ILE A C 1
ATOM 1495 O O . ILE A 1 216 ? 14.975 15.902 -13.486 1.00 9.58 216 ILE A O 1
ATOM 1500 N N . PRO A 1 217 ? 14.890 17.323 -15.172 1.00 11.61 217 PRO A N 1
ATOM 1501 C CA . PRO A 1 217 ? 13.670 17.939 -14.623 1.00 10.63 217 PRO A CA 1
ATOM 1502 C C . PRO A 1 217 ? 12.486 16.977 -14.534 1.00 10.65 217 PRO A C 1
ATOM 1503 O O . PRO A 1 217 ? 12.310 16.092 -15.399 1.00 10.25 217 PRO A O 1
ATOM 1507 N N . TYR A 1 218 ? 11.717 17.173 -13.454 1.00 11.01 218 TYR A N 1
ATOM 1508 C CA . TYR A 1 218 ? 10.451 16.498 -13.215 1.00 10.93 218 TYR A CA 1
ATOM 1509 C C . TYR A 1 218 ? 9.576 16.580 -14.475 1.00 12.11 218 TYR A C 1
ATOM 1510 O O . TYR A 1 218 ? 8.941 15.596 -14.850 1.00 11.80 218 TYR A O 1
ATOM 1519 N N . GLY A 1 219 ? 9.563 17.745 -15.138 1.00 12.07 219 GLY A N 1
ATOM 1520 C CA . GLY A 1 219 ? 8.727 17.972 -16.308 1.00 12.28 219 GLY A CA 1
ATOM 1521 C C . GLY A 1 219 ? 9.399 17.560 -17.610 1.00 12.65 219 GLY A C 1
ATOM 1522 O O . GLY A 1 219 ? 8.788 17.681 -18.682 1.00 13.17 219 GLY A O 1
ATOM 1523 N N . GLY A 1 220 ? 10.636 17.035 -17.524 1.00 12.05 220 GLY A N 1
ATOM 1524 C CA . GLY A 1 220 ? 11.355 16.633 -18.722 1.00 11.80 220 GLY A CA 1
ATOM 1525 C C . GLY A 1 220 ? 11.727 17.838 -19.599 1.00 12.11 220 GLY A C 1
ATOM 1526 O O . GLY A 1 220 ? 11.851 18.940 -19.087 1.00 13.34 220 GLY A O 1
ATOM 1527 N N . GLY A 1 221 ? 12.007 17.581 -20.873 1.00 11.75 221 GLY A N 1
ATOM 1528 C CA . GLY A 1 221 ? 12.290 18.605 -21.865 1.00 13.13 221 GLY A CA 1
ATOM 1529 C C . GLY A 1 221 ? 13.618 18.326 -22.549 1.00 13.97 221 GLY A C 1
ATOM 1530 O O . GLY A 1 221 ? 14.260 17.299 -22.290 1.00 12.73 221 GLY A O 1
ATOM 1531 N N . GLY A 1 222 ? 14.048 19.274 -23.386 1.00 12.84 222 GLY A N 1
ATOM 1532 C CA . GLY A 1 222 ? 15.311 19.119 -24.076 1.00 12.63 222 GLY A CA 1
ATOM 1533 C C . GLY A 1 222 ? 16.507 19.118 -23.125 1.00 12.43 222 GLY A C 1
ATOM 1534 O O . GLY A 1 222 ? 16.562 19.862 -22.153 1.00 14.34 222 GLY A O 1
ATOM 1535 N N . ARG A 1 223 ? 17.492 18.284 -23.435 1.00 12.21 223 ARG A N 1
ATOM 1536 C CA . ARG A 1 223 ? 18.678 18.189 -22.613 1.00 11.65 223 ARG A CA 1
ATOM 1537 C C . ARG A 1 223 ? 19.816 17.600 -23.436 1.00 11.14 223 ARG A C 1
ATOM 1538 O O . ARG A 1 223 ? 19.687 16.517 -23.985 1.00 11.08 223 ARG A O 1
ATOM 1546 N N . ARG A 1 224 ? 20.945 18.319 -23.483 1.00 11.35 224 ARG A N 1
ATOM 1547 C CA . ARG A 1 224 ? 22.164 17.856 -24.125 1.00 11.99 224 ARG A CA 1
ATOM 1548 C C . ARG A 1 224 ? 21.905 17.358 -25.560 1.00 12.04 224 ARG A C 1
ATOM 1549 O O . ARG A 1 224 ? 22.560 16.422 -26.014 1.00 11.85 224 ARG A O 1
ATOM 1557 N N . GLY A 1 225 ? 20.966 17.977 -26.289 1.00 11.77 225 GLY A N 1
ATOM 1558 C CA . GLY A 1 225 ? 20.744 17.608 -27.675 1.00 14.49 225 GLY A CA 1
ATOM 1559 C C . GLY A 1 225 ? 19.682 16.531 -27.869 1.00 15.08 225 GLY A C 1
ATOM 1560 O O . GLY A 1 225 ? 19.320 16.240 -29.006 1.00 17.68 225 GLY A O 1
ATOM 1561 N N . GLU A 1 226 ? 19.159 15.964 -26.763 1.00 15.25 226 GLU A N 1
ATOM 1562 C CA . GLU A 1 226 ? 18.196 14.874 -26.801 1.00 14.95 226 GLU A CA 1
ATOM 1563 C C . GLU A 1 226 ? 16.982 15.294 -25.967 1.00 14.35 226 GLU A C 1
ATOM 1564 O O . GLU A 1 226 ? 16.859 16.473 -25.615 1.00 14.13 226 GLU A O 1
ATOM 1570 N N . CYS A 1 227 ? 16.098 14.335 -25.657 1.00 13.11 227 CYS A N 1
ATOM 1571 C CA . CYS A 1 227 ? 14.799 14.617 -25.086 1.00 13.30 227 CYS A CA 1
ATOM 1572 C C . CYS A 1 227 ? 14.549 13.754 -23.847 1.00 13.42 227 CYS A C 1
ATOM 1573 O O . CYS A 1 227 ? 14.655 12.533 -23.892 1.00 15.49 227 CYS A O 1
ATOM 1576 N N . LEU A 1 228 ? 14.143 14.386 -22.751 1.00 14.29 228 LEU A N 1
ATOM 1577 C CA . LEU A 1 228 ? 13.774 13.644 -21.548 1.00 13.16 228 LEU A CA 1
ATOM 1578 C C . LEU A 1 228 ? 12.253 13.671 -21.423 1.00 14.00 228 LEU A C 1
ATOM 1579 O O . LEU A 1 228 ? 11.615 14.727 -21.533 1.00 13.91 228 LEU A O 1
ATOM 1584 N N . PRO A 1 229 ? 11.612 12.535 -21.088 1.00 13.74 229 PRO A N 1
ATOM 1585 C CA . PRO A 1 229 ? 10.175 12.562 -20.833 1.00 12.94 229 PRO A CA 1
ATOM 1586 C C . PRO A 1 229 ? 9.844 13.231 -19.503 1.00 12.63 229 PRO A C 1
ATOM 1587 O O . PRO A 1 229 ? 10.649 13.234 -18.573 1.00 12.72 229 PRO A O 1
ATOM 1591 N N . SER A 1 230 ? 8.611 13.731 -19.357 1.00 11.90 230 SER A N 1
ATOM 1592 C CA . SER A 1 230 ? 8.154 14.140 -18.038 1.00 11.13 230 SER A CA 1
ATOM 1593 C C . SER A 1 230 ? 8.045 12.885 -17.176 1.00 10.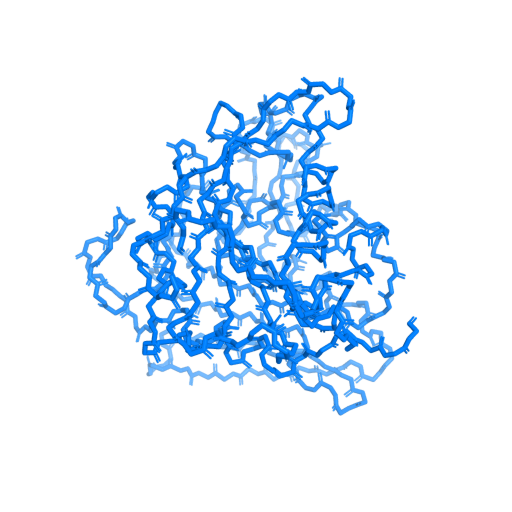41 230 SER A C 1
ATOM 1594 O O . SER A 1 230 ? 7.757 11.802 -17.683 1.00 11.09 230 SER A O 1
ATOM 1597 N N . ILE A 1 231 ? 8.270 13.030 -15.880 1.00 10.96 231 ILE A N 1
ATOM 1598 C CA . ILE A 1 231 ? 8.222 11.877 -15.004 1.00 10.55 231 ILE A CA 1
ATOM 1599 C C . ILE A 1 231 ? 6.795 11.337 -14.907 1.00 10.83 231 ILE A C 1
ATOM 1600 O O . ILE A 1 231 ? 6.597 10.129 -14.860 1.00 11.45 231 ILE A O 1
ATOM 1605 N N . PRO A 1 232 ? 5.734 12.147 -14.861 1.00 11.37 232 PRO A N 1
ATOM 1606 C CA . PRO A 1 232 ? 4.381 11.559 -14.930 1.00 12.98 232 PRO A CA 1
ATOM 1607 C C . PRO A 1 232 ? 4.158 10.751 -16.209 1.00 12.31 232 PRO A C 1
ATOM 1608 O O . PRO A 1 232 ? 3.560 9.660 -16.172 1.00 13.33 232 PRO A O 1
ATOM 1612 N N . HIS A 1 233 ? 4.702 11.240 -17.327 1.00 11.97 233 HIS A N 1
ATOM 1613 C CA . HIS A 1 233 ? 4.641 10.513 -18.585 1.00 12.29 233 HIS A CA 1
ATOM 1614 C C . HIS A 1 233 ? 5.342 9.158 -18.470 1.00 11.72 233 HIS A C 1
ATOM 1615 O O . HIS A 1 233 ? 4.820 8.141 -18.889 1.00 12.19 233 HIS A O 1
ATOM 1622 N N . PHE A 1 234 ? 6.558 9.141 -17.935 1.00 11.30 234 PHE A N 1
ATOM 1623 C CA . PHE A 1 234 ? 7.279 7.915 -17.680 1.00 10.46 234 PHE A CA 1
ATOM 1624 C C . PHE A 1 234 ? 6.441 6.936 -16.861 1.00 11.72 234 PHE A C 1
ATOM 1625 O O . PHE A 1 234 ? 6.392 5.748 -17.208 1.00 11.35 234 PHE A O 1
ATOM 1633 N N . VAL A 1 235 ? 5.869 7.444 -15.755 1.00 11.91 235 VAL A N 1
ATOM 1634 C CA . VAL A 1 235 ? 5.125 6.626 -14.809 1.00 13.24 235 VAL A CA 1
ATOM 1635 C C . VAL A 1 235 ? 3.891 6.040 -15.491 1.00 14.13 235 VAL A C 1
ATOM 1636 O O . VAL A 1 235 ? 3.627 4.864 -15.335 1.00 13.63 235 VAL A O 1
ATOM 1640 N N . ARG A 1 236 ? 3.145 6.882 -16.189 1.00 15.24 236 ARG A N 1
ATOM 1641 C CA . ARG A 1 236 ? 1.961 6.482 -16.921 1.00 16.95 236 ARG A CA 1
ATOM 1642 C C . ARG A 1 236 ? 2.278 5.406 -17.959 1.00 15.34 236 ARG A C 1
ATOM 1643 O O . ARG A 1 236 ? 1.507 4.455 -18.103 1.00 14.26 236 ARG A O 1
ATOM 1651 N N . GLU A 1 237 ? 3.364 5.571 -18.725 1.00 14.76 237 GLU A N 1
ATOM 1652 C CA . GLU A 1 237 ? 3.710 4.582 -19.737 1.00 15.56 237 GLU A CA 1
ATOM 1653 C C . GLU A 1 237 ? 4.019 3.206 -19.116 1.00 15.87 237 GLU A C 1
ATOM 1654 O O . GLU A 1 237 ? 3.655 2.173 -19.687 1.00 14.82 237 GLU A O 1
ATOM 1660 N N . TRP A 1 238 ? 4.677 3.160 -17.946 1.00 13.06 238 TRP A N 1
ATOM 1661 C CA . TRP A 1 238 ? 4.875 1.880 -17.288 1.00 13.29 238 TRP A CA 1
ATOM 1662 C C . TRP A 1 238 ? 3.539 1.280 -16.840 1.00 15.60 238 TRP A C 1
ATOM 1663 O O . TRP A 1 238 ? 3.316 0.085 -17.013 1.00 17.03 238 TRP A O 1
ATOM 1674 N N . SER A 1 239 ? 2.680 2.102 -16.239 1.00 15.38 239 SER A N 1
ATOM 1675 C CA . SER A 1 239 ? 1.459 1.605 -15.637 1.00 19.27 239 SER A CA 1
ATOM 1676 C C . SER A 1 239 ? 0.488 1.144 -16.725 1.00 21.51 239 SER A C 1
ATOM 1677 O O . SER A 1 239 ? -0.302 0.221 -16.499 1.00 19.35 239 SER A O 1
ATOM 1680 N N . LYS A 1 240 ? 0.549 1.786 -17.897 1.00 21.87 240 LYS A N 1
ATOM 1681 C CA . LYS A 1 240 ? -0.307 1.419 -19.017 1.00 27.65 240 LYS A CA 1
ATOM 1682 C C . LYS A 1 240 ? -0.118 -0.052 -19.366 1.00 32.24 240 LYS A C 1
ATOM 1683 O O . LYS A 1 240 ? -1.010 -0.633 -19.962 1.00 33.82 240 LYS A O 1
ATOM 1689 N N . ARG A 1 241 ? 1.038 -0.643 -19.035 1.00 34.79 241 ARG A N 1
ATOM 1690 C CA . ARG A 1 241 ? 1.321 -2.017 -19.427 1.00 37.26 241 ARG A CA 1
ATOM 1691 C C . ARG A 1 241 ? 0.598 -3.010 -18.513 1.00 38.62 241 ARG A C 1
ATOM 1692 O O . ARG A 1 241 ? 0.386 -4.152 -18.888 1.00 44.70 241 ARG A O 1
ATOM 1700 N N . LEU A 1 242 ? 0.174 -2.575 -17.323 1.00 36.39 242 LEU A N 1
ATOM 1701 C CA . LEU A 1 242 ? -0.544 -3.442 -16.401 1.00 36.60 242 LEU A CA 1
ATOM 1702 C C . LEU A 1 242 ? -1.946 -3.674 -16.945 1.00 39.50 242 LEU A C 1
ATOM 1703 O O . LEU A 1 242 ? -2.633 -4.567 -16.460 1.00 41.97 242 LEU A O 1
ATOM 1708 N N . GLY A 1 243 ? -2.358 -2.814 -17.886 1.00 34.91 243 GLY A N 1
ATOM 1709 C CA . GLY A 1 243 ? -3.419 -3.160 -18.800 1.00 37.89 243 GLY A CA 1
ATOM 1710 C C . GLY A 1 243 ? -4.733 -3.308 -18.048 1.00 40.37 243 GLY A C 1
ATOM 1711 O O . GLY A 1 243 ? -5.033 -2.467 -17.199 1.00 38.39 243 GLY A O 1
ATOM 1712 N N . TYR A 1 244 ? -5.463 -4.409 -18.328 1.00 46.53 244 TYR A N 1
ATOM 1713 C CA . TYR A 1 244 ? -6.823 -4.606 -17.829 1.00 48.21 244 TYR A CA 1
ATOM 1714 C C . TYR A 1 244 ? -6.818 -4.679 -16.298 1.00 46.14 244 TYR A C 1
ATOM 1715 O O . TYR A 1 244 ? -5.991 -5.363 -15.688 1.00 48.13 244 TYR A O 1
ATOM 1724 N N . GLY A 1 245 ? -7.785 -3.974 -15.691 1.00 41.90 245 GLY A N 1
ATOM 1725 C CA . GLY A 1 245 ? -7.927 -3.928 -14.247 1.00 35.98 245 GLY A CA 1
ATOM 1726 C C . GLY A 1 245 ? -7.074 -2.829 -13.608 1.00 33.86 245 GLY A C 1
ATOM 1727 O O . GLY A 1 245 ? -6.997 -2.789 -12.386 1.00 31.60 245 GLY A O 1
ATOM 1728 N N . LEU A 1 246 ? -6.456 -1.940 -14.413 1.00 29.54 246 LEU A N 1
ATOM 1729 C CA . LEU A 1 246 ? -5.541 -0.914 -13.908 1.00 30.66 246 LEU A CA 1
ATOM 1730 C C . LEU A 1 246 ? -6.273 0.041 -12.959 1.00 32.49 246 LEU A C 1
ATOM 1731 O O . LEU A 1 246 ? -7.280 0.621 -13.349 1.00 29.76 246 LEU A O 1
ATOM 1736 N N . HIS A 1 247 ? -5.758 0.198 -11.725 1.00 33.28 247 HIS A N 1
ATOM 1737 C CA . HIS A 1 247 ? -6.193 1.247 -10.807 1.00 37.01 247 HIS A CA 1
ATOM 1738 C C . HIS A 1 247 ? -4.988 1.909 -10.120 1.00 32.08 247 HIS A C 1
ATOM 1739 O O . HIS A 1 247 ? -3.870 1.395 -10.154 1.00 29.32 247 HIS A O 1
ATOM 1746 N N . ASN A 1 248 ? -5.221 3.077 -9.514 1.00 29.16 248 ASN A N 1
ATOM 1747 C CA . ASN A 1 248 ? -4.167 3.778 -8.794 1.00 28.99 248 ASN A CA 1
ATOM 1748 C C . ASN A 1 248 ? -4.719 4.390 -7.511 1.00 30.45 248 ASN A C 1
ATOM 1749 O O . ASN A 1 248 ? -5.926 4.584 -7.351 1.00 24.30 248 ASN A O 1
ATOM 1754 N N . THR A 1 249 ? -3.791 4.655 -6.600 1.00 26.46 249 THR A N 1
ATOM 1755 C CA . THR A 1 249 ? -4.055 5.431 -5.412 1.00 24.71 249 THR A CA 1
ATOM 1756 C C . THR A 1 249 ? -2.968 6.492 -5.304 1.00 24.56 249 THR A C 1
ATOM 1757 O O . THR A 1 249 ? -1.850 6.342 -5.834 1.00 22.31 249 THR A O 1
ATOM 1761 N N . THR A 1 250 ? -3.311 7.567 -4.599 1.00 20.97 250 THR A N 1
ATOM 1762 C CA . THR A 1 250 ? -2.347 8.561 -4.186 1.00 18.70 250 THR A CA 1
ATOM 1763 C C . THR A 1 250 ? -2.387 8.634 -2.662 1.00 18.38 250 THR A C 1
ATOM 1764 O O . THR A 1 250 ? -3.467 8.592 -2.105 1.00 15.72 250 THR A O 1
ATOM 1768 N N . LYS A 1 251 ? -1.225 8.756 -2.012 1.00 17.08 251 LYS A N 1
ATOM 1769 C CA . LYS A 1 251 ? -1.139 9.060 -0.603 1.00 17.01 251 LYS A CA 1
ATOM 1770 C C . LYS A 1 251 ? -0.299 10.311 -0.394 1.00 16.16 251 LYS A C 1
ATOM 1771 O O . LYS A 1 251 ? 0.703 10.517 -1.079 1.00 13.31 251 LYS A O 1
ATOM 1777 N N . GLU A 1 252 ? -0.727 11.141 0.564 1.00 14.17 252 GLU A N 1
ATOM 1778 C CA . GLU A 1 252 ? 0.053 12.295 1.012 1.00 14.28 252 GLU A CA 1
ATOM 1779 C C . GLU A 1 252 ? 0.922 11.824 2.163 1.00 14.25 252 GLU A C 1
ATOM 1780 O O . GLU A 1 252 ? 0.405 11.230 3.096 1.00 14.19 252 GLU A O 1
ATOM 1786 N N . LEU A 1 253 ? 2.242 11.959 2.031 1.00 12.78 253 LEU A N 1
ATOM 1787 C CA . LEU A 1 253 ? 3.146 11.577 3.105 1.00 13.32 253 LEU A CA 1
ATOM 1788 C C . LEU A 1 253 ? 3.900 12.820 3.585 1.00 12.23 253 LEU A C 1
ATOM 1789 O O . LEU A 1 253 ? 3.982 13.813 2.862 1.00 11.64 253 LEU A O 1
ATOM 1794 N N . TYR A 1 254 ? 4.452 12.768 4.809 1.00 13.22 254 TYR A N 1
ATOM 1795 C CA . TYR A 1 254 ? 5.274 13.845 5.382 1.00 14.12 254 TYR A CA 1
ATOM 1796 C C . TYR A 1 254 ? 4.561 15.188 5.307 1.00 15.01 254 TYR A C 1
ATOM 1797 O O . TYR A 1 254 ? 5.031 16.171 4.716 1.00 14.95 254 TYR A O 1
ATOM 1806 N N . ASP A 1 255 ? 3.363 15.187 5.880 1.00 15.25 255 ASP A N 1
ATOM 1807 C CA . ASP A 1 255 ? 2.523 16.378 5.889 1.00 16.56 255 ASP A CA 1
ATOM 1808 C C . ASP A 1 255 ? 2.237 16.845 4.468 1.00 15.63 255 ASP A C 1
ATOM 1809 O O . ASP A 1 255 ? 2.050 18.037 4.220 1.00 15.93 255 ASP A O 1
ATOM 1814 N N . GLY A 1 256 ? 2.182 15.893 3.537 1.00 13.85 256 GLY A N 1
ATOM 1815 C CA . GLY A 1 256 ? 1.872 16.214 2.158 1.00 13.45 256 GLY A CA 1
ATOM 1816 C C . GLY A 1 256 ? 2.997 16.894 1.372 1.00 12.82 256 GLY A C 1
ATOM 1817 O O . GLY A 1 256 ? 2.734 17.443 0.324 1.00 12.45 256 GLY A O 1
ATOM 1818 N N . ASN A 1 257 ? 4.237 16.850 1.857 1.00 13.63 257 ASN A N 1
ATOM 1819 C CA . ASN A 1 257 ? 5.394 17.290 1.099 1.00 13.86 257 ASN A CA 1
ATOM 1820 C C . ASN A 1 257 ? 5.835 16.207 0.115 1.00 15.00 257 ASN A C 1
ATOM 1821 O O . ASN A 1 257 ? 6.559 16.529 -0.852 1.00 13.17 257 ASN A O 1
ATOM 1826 N N . VAL A 1 258 ? 5.369 14.943 0.342 1.00 12.57 258 VAL A N 1
ATOM 1827 C CA . VAL A 1 258 ? 5.662 13.828 -0.555 1.00 11.03 258 VAL A CA 1
ATOM 1828 C C . VAL A 1 258 ? 4.351 13.212 -1.016 1.00 10.36 258 VAL A C 1
ATOM 1829 O O . VAL A 1 258 ? 3.447 13.051 -0.217 1.00 9.81 258 VAL A O 1
ATOM 1833 N N . GLN A 1 259 ? 4.257 12.854 -2.296 1.00 10.34 259 GLN A N 1
ATOM 1834 C CA . GLN A 1 259 ? 3.112 12.110 -2.787 1.00 10.59 259 GLN A CA 1
ATOM 1835 C C . GLN A 1 259 ? 3.640 10.758 -3.253 1.00 11.19 259 GLN A C 1
ATOM 1836 O O . GLN A 1 259 ? 4.662 10.686 -3.954 1.00 11.31 259 GLN A O 1
ATOM 1842 N N . GLU A 1 260 ? 2.917 9.719 -2.857 1.00 10.69 260 GLU A N 1
ATOM 1843 C CA . GLU A 1 260 ? 3.197 8.365 -3.280 1.00 11.79 260 GLU A CA 1
ATOM 1844 C C . GLU A 1 260 ? 2.069 7.902 -4.196 1.00 12.34 260 GLU A C 1
ATOM 1845 O O . GLU A 1 260 ? 0.903 7.829 -3.783 1.00 14.66 260 GLU A O 1
ATOM 1851 N N . TYR A 1 261 ? 2.416 7.602 -5.442 1.00 11.03 261 TYR A N 1
ATOM 1852 C CA . TYR A 1 261 ? 1.435 7.113 -6.387 1.00 11.33 261 TYR A CA 1
ATOM 1853 C C . TYR A 1 261 ? 1.677 5.631 -6.645 1.00 12.71 261 TYR A C 1
ATOM 1854 O O . TYR A 1 261 ? 2.798 5.228 -6.950 1.00 11.31 261 TYR A O 1
ATOM 1863 N N . GLN A 1 262 ? 0.614 4.835 -6.562 1.00 12.19 262 GLN A N 1
ATOM 1864 C CA . GLN A 1 262 ? 0.721 3.391 -6.738 1.00 13.94 262 GLN A CA 1
ATOM 1865 C C . GLN A 1 262 ? -0.245 2.965 -7.830 1.00 14.33 262 GLN A C 1
ATOM 1866 O O . GLN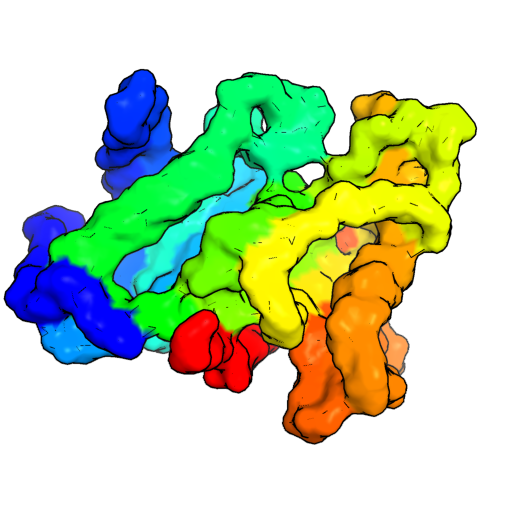 A 1 262 ? -1.406 3.345 -7.764 1.00 16.65 262 GLN A O 1
ATOM 1872 N N . TYR A 1 263 ? 0.244 2.162 -8.776 1.00 14.59 263 TYR A N 1
ATOM 1873 C CA . TYR A 1 263 ? -0.557 1.625 -9.857 1.00 15.83 263 TYR A CA 1
ATOM 1874 C C . TYR A 1 263 ? -0.640 0.107 -9.702 1.00 18.60 263 TYR A C 1
ATOM 1875 O O . TYR A 1 263 ? 0.272 -0.550 -9.217 1.00 19.18 263 TYR A O 1
ATOM 1884 N N . GLY A 1 264 ? -1.746 -0.486 -10.118 1.00 20.82 264 GLY A N 1
ATOM 1885 C CA . GLY A 1 264 ? -1.894 -1.921 -9.969 1.00 25.50 264 GLY A CA 1
ATOM 1886 C C . GLY A 1 264 ? -3.134 -2.411 -10.704 1.00 29.38 264 GLY A C 1
ATOM 1887 O O . GLY A 1 264 ? -3.828 -1.606 -11.304 1.00 28.86 264 GLY A O 1
ATOM 1888 N N . ASN A 1 265 ? -3.341 -3.731 -10.699 1.00 34.94 265 ASN A N 1
ATOM 1889 C CA . ASN A 1 265 ? -4.486 -4.367 -11.345 1.00 44.42 265 ASN A CA 1
ATOM 1890 C C . ASN A 1 265 ? -5.025 -5.440 -10.400 1.00 51.09 265 ASN A C 1
ATOM 1891 O O . ASN A 1 265 ? -5.018 -5.235 -9.189 1.00 48.97 265 ASN A O 1
ATOM 1896 N N . GLY A 1 266 ? -5.486 -6.570 -10.953 1.00 59.88 266 GLY A N 1
ATOM 1897 C CA . GLY A 1 266 ? -5.892 -7.729 -10.171 1.00 62.32 266 GLY A CA 1
ATOM 1898 C C . GLY A 1 266 ? -4.986 -7.967 -8.964 1.00 62.31 266 GLY A C 1
ATOM 1899 O O . GLY A 1 266 ? -4.144 -8.866 -8.984 1.00 58.22 266 GLY A O 1
ATOM 1900 N N . ASP A 1 267 ? -5.179 -7.115 -7.943 1.00 61.28 267 ASP A N 1
ATOM 1901 C CA . ASP A 1 267 ? -4.617 -7.258 -6.611 1.00 55.15 267 ASP A CA 1
ATOM 1902 C C . ASP A 1 267 ? -3.076 -7.257 -6.617 1.00 53.65 267 ASP A C 1
ATOM 1903 O O . ASP A 1 267 ? -2.467 -7.920 -5.776 1.00 50.18 267 ASP A O 1
ATOM 1908 N N . ASN A 1 268 ? -2.433 -6.492 -7.521 1.00 46.97 268 ASN A N 1
ATOM 1909 C CA . ASN A 1 268 ? -0.982 -6.312 -7.523 1.00 42.74 268 ASN A CA 1
ATOM 1910 C C . ASN A 1 268 ? -0.665 -4.832 -7.278 1.00 37.25 268 ASN A C 1
ATOM 1911 O O . ASN A 1 268 ? 0.077 -4.152 -8.004 1.00 33.77 268 ASN A O 1
ATOM 1916 N N . ARG A 1 269 ? -1.180 -4.364 -6.156 1.00 28.46 269 ARG A N 1
ATOM 1917 C CA . ARG A 1 269 ? -1.221 -2.959 -5.798 1.00 28.05 269 ARG A CA 1
ATOM 1918 C C . ARG A 1 269 ? 0.206 -2.411 -5.689 1.00 20.85 269 ARG A C 1
ATOM 1919 O O . ARG A 1 269 ? 1.028 -2.997 -5.002 1.00 25.54 269 ARG A O 1
ATOM 1927 N N . GLY A 1 270 ? 0.532 -1.342 -6.411 1.00 17.69 270 GLY A N 1
ATOM 1928 C CA . GLY A 1 270 ? 1.842 -0.717 -6.238 1.00 16.92 270 GLY A CA 1
ATOM 1929 C C . GLY A 1 270 ? 2.959 -1.357 -7.066 1.00 16.67 270 GLY A C 1
ATOM 1930 O O . GLY A 1 270 ? 4.144 -1.057 -6.851 1.00 15.75 270 GLY A O 1
ATOM 1931 N N . ILE A 1 271 ? 2.604 -2.208 -8.044 1.00 15.01 271 ILE A N 1
ATOM 1932 C CA . ILE A 1 271 ? 3.619 -2.840 -8.875 1.00 14.86 271 ILE A CA 1
ATOM 1933 C C . ILE A 1 271 ? 4.384 -1.744 -9.627 1.00 13.31 271 ILE A C 1
ATOM 1934 O O . ILE A 1 271 ? 5.582 -1.900 -9.883 1.00 12.31 271 ILE A O 1
ATOM 1939 N N . VAL A 1 272 ? 3.704 -0.646 -9.994 1.00 12.24 272 VAL A N 1
ATOM 1940 C CA . VAL A 1 272 ? 4.396 0.597 -10.342 1.00 11.72 272 VAL A CA 1
ATOM 1941 C C . VAL A 1 272 ? 4.115 1.640 -9.257 1.00 10.87 272 VAL A C 1
ATOM 1942 O O . VAL A 1 272 ? 2.946 1.958 -8.969 1.00 12.29 272 VAL A O 1
ATOM 1946 N N . THR A 1 273 ? 5.175 2.173 -8.658 1.00 10.11 273 THR A N 1
ATOM 1947 C CA . THR A 1 273 ? 5.097 3.153 -7.575 1.00 9.61 273 THR A CA 1
ATOM 1948 C C . THR A 1 273 ? 6.023 4.329 -7.865 1.00 9.81 273 THR A C 1
ATOM 1949 O O . THR A 1 273 ? 7.158 4.145 -8.322 1.00 10.76 273 THR A O 1
ATOM 1953 N N . HIS A 1 274 ? 5.532 5.538 -7.595 1.00 8.49 274 HIS A N 1
ATOM 1954 C CA . HIS A 1 274 ? 6.308 6.733 -7.802 1.00 8.86 274 HIS A CA 1
ATOM 1955 C C . HIS A 1 274 ? 6.187 7.583 -6.549 1.00 10.36 274 HIS A C 1
ATOM 1956 O O . HIS A 1 274 ? 5.065 7.813 -6.057 1.00 9.77 274 HIS A O 1
ATOM 1963 N N . TYR A 1 275 ? 7.353 8.065 -6.089 1.00 10.11 275 TYR A N 1
ATOM 1964 C CA . TYR A 1 275 ? 7.408 9.047 -5.018 1.00 9.99 275 TYR A CA 1
ATOM 1965 C C . TYR A 1 275 ? 7.843 10.380 -5.611 1.00 9.75 275 TYR A C 1
ATOM 1966 O O . TYR A 1 275 ? 8.953 10.509 -6.151 1.00 9.38 275 TYR A O 1
ATOM 1975 N N . ARG A 1 276 ? 6.936 11.348 -5.516 1.00 9.08 276 ARG A N 1
ATOM 1976 C CA . ARG A 1 276 ? 7.223 12.720 -5.877 1.00 10.61 276 ARG A CA 1
ATOM 1977 C C . ARG A 1 276 ? 7.608 13.498 -4.628 1.00 10.28 276 ARG A C 1
ATOM 1978 O O . ARG A 1 276 ? 6.806 13.632 -3.680 1.00 10.40 276 ARG A O 1
ATOM 1986 N N . ILE A 1 277 ? 8.831 14.043 -4.620 1.00 10.28 277 ILE A N 1
ATOM 1987 C CA . ILE A 1 277 ? 9.354 14.659 -3.395 1.00 11.19 277 ILE A CA 1
ATOM 1988 C C . ILE A 1 277 ? 9.438 16.172 -3.570 1.00 11.76 277 ILE A C 1
ATOM 1989 O O . ILE A 1 277 ? 10.239 16.685 -4.341 1.00 11.88 277 ILE A O 1
ATOM 1994 N N . GLY A 1 278 ? 8.557 16.884 -2.858 1.00 12.76 278 GLY A N 1
ATOM 1995 C CA . GLY A 1 278 ? 8.375 18.312 -3.077 1.00 12.80 278 GLY A CA 1
ATOM 1996 C C . GLY A 1 278 ? 9.600 19.101 -2.647 1.00 13.88 278 GLY A C 1
ATOM 1997 O O . GLY A 1 278 ? 10.093 18.939 -1.534 1.00 16.29 278 GLY A O 1
ATOM 1998 N N . GLY A 1 279 ? 10.126 19.906 -3.574 1.00 16.29 279 GLY A N 1
ATOM 1999 C CA . GLY A 1 279 ? 11.269 20.773 -3.287 1.00 15.82 279 GLY A CA 1
ATOM 2000 C C . GLY A 1 279 ? 12.629 20.087 -3.396 1.00 15.62 279 GLY A C 1
ATOM 2001 O O . GLY A 1 279 ? 13.644 20.731 -3.180 1.00 14.71 279 GLY A O 1
ATOM 2002 N N . LEU A 1 280 ? 12.674 18.770 -3.604 1.00 14.03 280 LEU A N 1
ATOM 2003 C CA . LEU A 1 280 ? 13.954 18.081 -3.662 1.00 13.61 280 LEU A CA 1
ATOM 2004 C C . LEU A 1 280 ? 14.577 18.332 -5.029 1.00 12.06 280 LEU A C 1
ATOM 2005 O O . LEU A 1 280 ? 13.850 18.394 -6.011 1.00 11.57 280 LEU A O 1
ATOM 2010 N N . GLY A 1 281 ? 15.907 18.508 -5.044 1.00 12.12 281 GLY A N 1
ATOM 2011 C CA . GLY A 1 281 ? 16.700 18.588 -6.267 1.00 12.64 281 GLY A CA 1
ATOM 2012 C C . GLY A 1 281 ? 17.041 17.206 -6.846 1.00 12.62 281 GLY A C 1
ATOM 2013 O O . GLY A 1 281 ? 16.261 16.235 -6.703 1.00 12.04 281 GLY A O 1
ATOM 2014 N N . HIS A 1 282 ? 18.196 17.168 -7.526 1.00 11.15 282 HIS A N 1
ATOM 2015 C CA . HIS A 1 282 ? 18.720 16.017 -8.240 1.00 11.74 282 HIS A CA 1
ATOM 2016 C C . HIS A 1 282 ? 19.448 15.064 -7.294 1.00 11.26 282 HIS A C 1
ATOM 2017 O O . HIS A 1 282 ? 20.662 14.834 -7.411 1.00 11.58 282 HIS A O 1
ATOM 2024 N N . ASP A 1 283 ? 18.705 14.490 -6.348 1.00 10.90 283 ASP A N 1
ATOM 2025 C CA . ASP A 1 283 ? 19.309 13.960 -5.144 1.00 10.82 283 ASP A CA 1
ATOM 2026 C C . ASP A 1 283 ? 18.756 12.588 -4.794 1.00 10.24 283 ASP A C 1
ATOM 2027 O O . ASP A 1 283 ? 17.542 12.427 -4.728 1.00 11.48 283 ASP A O 1
ATOM 2032 N N . TRP A 1 284 ? 19.654 11.647 -4.461 1.00 10.09 284 TRP A N 1
ATOM 2033 C CA . TRP A 1 284 ? 19.239 10.423 -3.796 1.00 8.96 284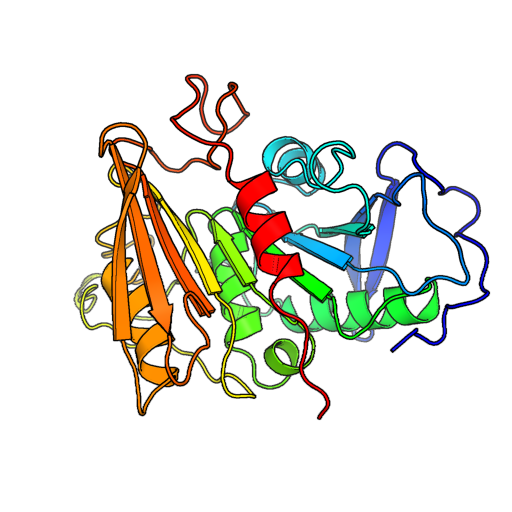 TRP A CA 1
ATOM 2034 C C . TRP A 1 284 ? 18.568 10.806 -2.476 1.00 8.89 284 TRP A C 1
ATOM 2035 O O . TRP A 1 284 ? 19.175 11.527 -1.661 1.00 8.89 284 TRP A O 1
ATOM 2046 N N . PRO A 1 285 ? 17.289 10.452 -2.216 1.00 9.22 285 PRO A N 1
ATOM 2047 C CA . PRO A 1 285 ? 16.659 10.864 -0.951 1.00 8.98 285 PRO A CA 1
ATOM 2048 C C . PRO A 1 285 ? 17.231 10.194 0.290 1.00 8.94 285 PRO A C 1
ATOM 2049 O O . PRO A 1 285 ? 17.244 8.984 0.386 1.00 8.32 285 PRO A O 1
ATOM 2053 N N . SER A 1 286 ? 17.685 11.053 1.215 1.00 9.65 286 SER A N 1
ATOM 2054 C CA A SER A 1 286 ? 18.196 10.662 2.514 0.50 9.86 286 SER A CA 1
ATOM 2055 C CA B SER A 1 286 ? 18.224 10.673 2.500 0.50 9.50 286 SER A CA 1
ATOM 2056 C C . SER A 1 286 ? 17.778 11.700 3.549 1.00 10.11 286 SER A C 1
ATOM 2057 O O . SER A 1 286 ? 17.723 12.901 3.262 1.00 9.74 286 SER A O 1
ATOM 2062 N N . VAL A 1 287 ? 17.474 11.227 4.761 1.00 10.75 287 VAL A N 1
ATOM 2063 C CA . VAL A 1 287 ? 17.156 12.131 5.859 1.00 12.24 287 VAL A CA 1
ATOM 2064 C C . VAL A 1 287 ? 18.435 12.884 6.255 1.00 13.46 287 VAL A C 1
ATOM 2065 O O . VAL A 1 287 ? 18.394 14.077 6.556 1.00 14.06 287 VAL A O 1
ATOM 2069 N N . ARG A 1 288 ? 19.557 12.162 6.288 1.00 14.80 288 ARG A N 1
ATOM 2070 C CA . ARG A 1 288 ? 20.876 12.706 6.597 1.00 16.08 288 ARG A CA 1
ATOM 2071 C C . ARG A 1 288 ? 21.508 13.356 5.358 1.00 14.38 288 ARG A C 1
ATOM 2072 O O . ARG A 1 288 ? 21.135 13.070 4.224 1.00 12.86 288 ARG A O 1
ATOM 2080 N N . PRO A 1 289 ? 22.492 14.264 5.530 1.00 12.93 289 PRO A N 1
ATOM 2081 C CA . PRO A 1 289 ? 23.256 14.776 4.395 1.00 13.10 289 PRO A CA 1
ATOM 2082 C C . PRO A 1 289 ? 23.853 13.621 3.593 1.00 12.69 289 PRO A C 1
ATOM 2083 O O . PRO A 1 289 ? 24.204 12.599 4.165 1.00 11.98 289 PRO A O 1
ATOM 2087 N N . ASN A 1 290 ? 23.983 13.771 2.276 1.00 11.88 290 ASN A N 1
ATOM 2088 C CA . ASN A 1 290 ? 24.760 12.815 1.496 1.00 11.25 290 ASN A CA 1
ATOM 2089 C C . ASN A 1 290 ? 25.540 13.616 0.462 1.00 11.55 290 ASN A C 1
ATOM 2090 O O . ASN A 1 290 ? 25.448 14.848 0.436 1.00 10.19 290 ASN A O 1
ATOM 2095 N N . SER A 1 291 ? 26.261 12.910 -0.420 1.00 11.60 291 SER A N 1
ATOM 2096 C CA . SER A 1 291 ? 27.153 13.580 -1.351 1.00 12.14 291 SER A CA 1
ATOM 2097 C C . SER A 1 291 ? 26.353 14.388 -2.353 1.00 12.23 291 SER A C 1
ATOM 2098 O O . SER A 1 291 ? 26.899 15.342 -2.897 1.00 13.61 291 SER A O 1
ATOM 2101 N N . ASP A 1 292 ? 25.085 14.028 -2.580 1.00 10.63 292 ASP A N 1
ATOM 2102 C CA . ASP A 1 292 ? 24.224 14.782 -3.486 1.00 11.82 292 ASP A CA 1
ATOM 2103 C C . ASP A 1 292 ? 23.698 16.053 -2.816 1.00 11.80 292 ASP A C 1
ATOM 2104 O O . ASP A 1 292 ? 23.527 17.073 -3.475 1.00 12.25 292 ASP A O 1
ATOM 2109 N N . ASN A 1 293 ? 23.275 15.921 -1.564 1.00 12.13 293 ASN A N 1
ATOM 2110 C CA . ASN A 1 293 ? 22.369 16.885 -0.959 1.00 12.90 293 ASN A CA 1
ATOM 2111 C C . ASN A 1 293 ? 22.847 17.147 0.466 1.00 12.22 293 ASN A C 1
ATOM 2112 O O . ASN A 1 293 ? 22.740 16.265 1.313 1.00 13.20 293 ASN A O 1
ATOM 2117 N N . PRO A 1 294 ? 23.304 18.368 0.795 1.00 12.88 294 PRO A N 1
ATOM 2118 C CA . PRO A 1 294 ? 23.793 18.639 2.146 1.00 15.82 294 PRO A CA 1
ATOM 2119 C C . PRO A 1 294 ? 22.743 18.801 3.241 1.00 15.19 294 PRO A C 1
ATOM 2120 O O . PRO A 1 294 ? 23.082 18.740 4.418 1.00 14.98 294 PRO A O 1
ATOM 2124 N N . ASN A 1 295 ? 21.483 18.995 2.838 1.00 15.50 295 ASN A N 1
ATOM 2125 C CA . ASN A 1 295 ? 20.436 19.340 3.785 1.00 15.95 295 ASN A CA 1
ATOM 2126 C C . ASN A 1 295 ? 19.642 18.150 4.287 1.00 16.33 295 ASN A C 1
ATOM 2127 O O . ASN A 1 295 ? 19.035 18.254 5.351 1.00 17.17 295 ASN A O 1
ATOM 2132 N N . GLY A 1 296 ? 19.574 17.049 3.542 1.00 14.82 296 GLY A N 1
ATOM 2133 C CA . GLY A 1 296 ? 18.647 15.991 3.931 1.00 14.61 296 GLY A CA 1
ATOM 2134 C C . GLY A 1 296 ? 17.240 16.321 3.432 1.00 14.78 296 GLY A C 1
ATOM 2135 O O . GLY A 1 296 ? 16.939 17.479 3.138 1.00 15.21 296 GLY A O 1
ATOM 2136 N N . THR A 1 297 ? 16.366 15.316 3.354 1.00 12.94 297 THR A N 1
ATOM 2137 C CA . THR A 1 297 ? 14.993 15.544 2.925 1.00 11.49 297 THR A CA 1
ATOM 2138 C C . THR A 1 297 ? 14.076 14.737 3.848 1.00 11.56 297 THR A C 1
ATOM 2139 O O . THR A 1 297 ? 14.482 14.378 4.939 1.00 12.79 297 THR A O 1
ATOM 2143 N N . TYR A 1 298 ? 12.854 14.459 3.412 1.00 11.92 298 TYR A N 1
ATOM 2144 C CA . TYR A 1 298 ? 11.789 13.945 4.275 1.00 13.00 298 TYR A CA 1
ATOM 2145 C C . TYR A 1 298 ? 11.967 12.466 4.605 1.00 13.50 298 TYR A C 1
ATOM 2146 O O . TYR A 1 298 ? 11.485 12.013 5.641 1.00 13.23 298 TYR A O 1
ATOM 2155 N N . LEU A 1 299 ? 12.596 11.707 3.694 1.00 12.33 299 LEU A N 1
ATOM 2156 C CA . LEU A 1 299 ? 12.641 10.259 3.786 1.00 12.52 299 LEU A CA 1
ATOM 2157 C C . LEU A 1 299 ? 13.943 9.709 3.216 1.00 11.48 299 LEU A C 1
ATOM 2158 O O . LEU A 1 299 ? 14.626 10.379 2.440 1.00 10.84 299 LEU A O 1
ATOM 2163 N N . ASP A 1 300 ? 14.244 8.469 3.624 1.00 11.27 300 ASP A N 1
ATOM 2164 C CA . ASP A 1 300 ? 15.311 7.654 3.061 1.00 11.36 300 ASP A CA 1
ATOM 2165 C C . ASP A 1 300 ? 14.695 6.729 2.011 1.00 10.91 300 ASP A C 1
ATOM 2166 O O . ASP A 1 300 ? 13.858 5.878 2.339 1.00 10.43 30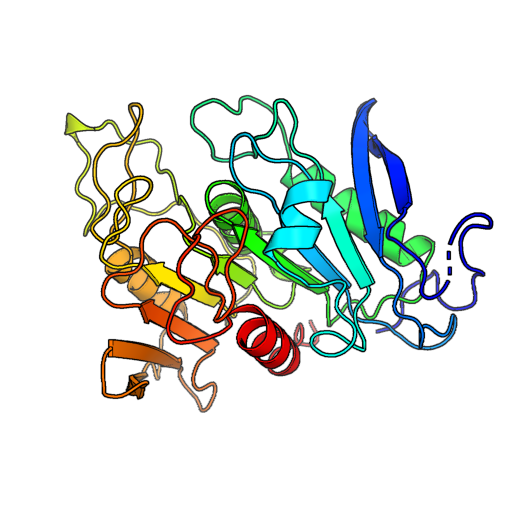0 ASP A O 1
ATOM 2171 N N . ALA A 1 301 ? 15.141 6.875 0.758 1.00 10.77 301 ALA A N 1
ATOM 2172 C CA . ALA A 1 301 ? 14.693 6.028 -0.337 1.00 10.54 301 ALA A CA 1
ATOM 2173 C C . ALA A 1 301 ? 15.129 4.581 -0.150 1.00 9.61 301 ALA A C 1
ATOM 2174 O O . ALA A 1 301 ? 14.383 3.677 -0.509 1.00 10.75 301 ALA A O 1
ATOM 2176 N N . THR A 1 302 ? 16.320 4.344 0.401 1.00 9.74 302 THR A N 1
ATOM 2177 C CA . THR A 1 302 ? 16.908 3.013 0.303 1.00 9.59 302 THR A CA 1
ATOM 2178 C C . THR A 1 302 ? 16.079 1.978 1.060 1.00 9.71 302 THR A C 1
ATOM 2179 O O . THR A 1 302 ? 15.832 0.903 0.527 1.00 9.19 302 THR A O 1
ATOM 2183 N N . PRO A 1 303 ? 15.666 2.200 2.331 1.00 10.80 303 PRO A N 1
ATOM 2184 C CA . PRO A 1 303 ? 14.795 1.226 2.998 1.00 10.72 303 PRO A CA 1
ATOM 2185 C C . PRO A 1 303 ? 13.502 0.951 2.240 1.00 10.36 303 PRO A C 1
ATOM 2186 O O . PRO A 1 303 ? 13.011 -0.187 2.229 1.00 10.28 303 PRO A O 1
ATOM 2190 N N . ILE A 1 304 ? 12.930 2.001 1.626 1.00 10.11 304 ILE A N 1
ATOM 2191 C CA . ILE A 1 304 ? 11.750 1.826 0.791 1.00 9.67 304 ILE A CA 1
ATOM 2192 C C . ILE A 1 304 ? 12.041 0.922 -0.414 1.00 8.99 304 ILE A C 1
ATOM 2193 O O . ILE A 1 304 ? 11.222 0.078 -0.762 1.00 8.55 304 ILE A O 1
ATOM 2198 N N . ILE A 1 305 ? 13.199 1.123 -1.074 1.00 8.45 305 ILE A N 1
ATOM 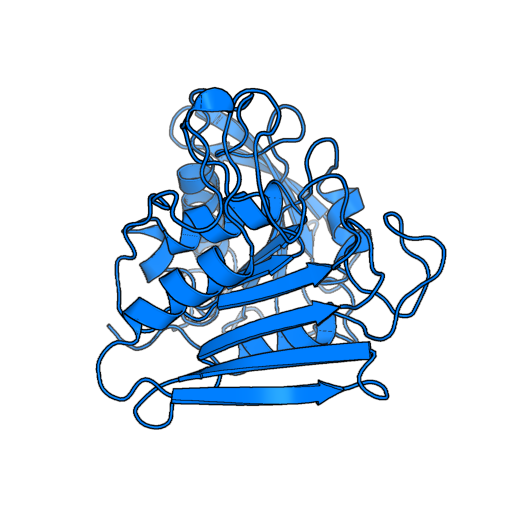2199 C CA . ILE A 1 305 ? 13.608 0.289 -2.202 1.00 7.99 305 ILE A CA 1
ATOM 2200 C C . ILE A 1 305 ? 13.809 -1.172 -1.786 1.00 8.50 305 ILE A C 1
ATOM 2201 O O . ILE A 1 305 ? 13.366 -2.080 -2.494 1.00 7.07 305 ILE A O 1
ATOM 2206 N N . VAL A 1 306 ? 14.471 -1.388 -0.636 1.00 9.18 306 VAL A N 1
ATOM 2207 C CA . VAL A 1 306 ? 14.714 -2.751 -0.171 1.00 10.13 306 VAL A CA 1
ATOM 2208 C C . VAL A 1 306 ? 13.387 -3.465 0.090 1.00 10.24 306 VAL A C 1
ATOM 2209 O O . VAL A 1 306 ? 13.208 -4.646 -0.266 1.00 9.87 306 VAL A O 1
ATOM 2213 N N . LYS A 1 307 ? 12.446 -2.746 0.722 1.00 10.96 307 LYS A N 1
ATOM 2214 C CA . LYS A 1 307 ? 11.143 -3.320 1.025 1.00 12.22 307 LYS A CA 1
ATOM 2215 C C . LYS A 1 307 ? 10.379 -3.636 -0.270 1.00 10.50 307 LYS A C 1
ATOM 2216 O O . LYS A 1 307 ? 9.719 -4.680 -0.371 1.00 10.12 307 LYS A O 1
ATOM 2222 N N . PHE A 1 308 ? 10.567 -2.789 -1.291 1.00 10.21 308 PHE A N 1
ATOM 2223 C CA . PHE A 1 308 ? 9.904 -2.942 -2.572 1.00 10.30 308 PHE A CA 1
ATOM 2224 C C . PHE A 1 308 ? 10.434 -4.199 -3.252 1.00 10.09 308 PHE A C 1
ATOM 2225 O O . PHE A 1 308 ? 9.647 -5.008 -3.725 1.00 10.28 308 PHE A O 1
ATOM 2233 N N . PHE A 1 309 ? 11.757 -4.362 -3.275 1.00 10.68 309 PHE A N 1
ATOM 2234 C CA . PHE A 1 309 ? 12.418 -5.543 -3.799 1.00 10.10 309 PHE A CA 1
ATOM 2235 C C . PHE A 1 309 ? 11.896 -6.803 -3.102 1.00 11.28 309 PHE A C 1
ATOM 2236 O O . PHE A 1 309 ? 11.613 -7.822 -3.735 1.00 10.53 309 PHE A O 1
ATOM 2244 N N . LYS A 1 310 ? 11.708 -6.714 -1.790 1.00 12.52 310 LYS A N 1
ATOM 2245 C CA . LYS A 1 310 ? 11.261 -7.873 -1.039 1.00 14.34 310 LYS A CA 1
ATOM 2246 C C . LYS A 1 310 ? 9.830 -8.251 -1.431 1.00 13.69 310 LYS A C 1
ATOM 2247 O O . LYS A 1 310 ? 9.466 -9.396 -1.278 1.00 13.90 310 LYS A O 1
ATOM 2253 N N . GLN A 1 311 ? 9.037 -7.292 -1.925 1.00 13.56 311 GLN A N 1
ATOM 2254 C CA . GLN A 1 311 ? 7.633 -7.515 -2.282 1.00 15.99 311 GLN A CA 1
ATOM 2255 C C . GLN A 1 311 ? 7.519 -8.344 -3.567 1.00 16.87 311 GLN A C 1
ATOM 2256 O O . GLN A 1 311 ? 6.538 -9.077 -3.772 1.00 14.78 311 GLN A O 1
ATOM 2262 N N . TRP A 1 312 ? 8.534 -8.253 -4.437 1.00 17.38 312 TRP A N 1
ATOM 2263 C CA . TRP A 1 312 ? 8.414 -8.678 -5.829 1.00 20.53 312 TRP A CA 1
ATOM 2264 C C . TRP A 1 312 ? 9.516 -9.681 -6.148 1.00 25.38 312 TRP A C 1
ATOM 2265 O O . TRP A 1 312 ? 10.676 -9.307 -6.183 1.00 39.62 312 TRP A O 1
ATOM 2276 N N . VAL A 1 313 ? 9.166 -10.939 -6.421 1.00 23.43 313 VAL A N 1
ATOM 2277 C CA . VAL A 1 313 ? 10.132 -11.897 -6.923 1.00 25.12 313 VAL A CA 1
ATOM 2278 C C . VAL A 1 313 ? 9.868 -12.088 -8.397 1.00 23.15 313 VAL A C 1
ATOM 2279 O O . VAL A 1 313 ? 8.812 -11.739 -8.908 1.00 23.02 313 VAL A O 1
ATOM 2283 N N . LEU A 1 314 ? 10.857 -12.666 -9.056 1.00 22.34 314 LEU A N 1
ATOM 2284 C CA . LEU A 1 314 ? 10.724 -13.065 -10.428 1.00 22.83 314 LEU A CA 1
ATOM 2285 C C . LEU A 1 314 ? 9.788 -14.269 -10.434 1.00 29.74 314 LEU A C 1
ATOM 2286 O O . LEU A 1 314 ? 10.078 -15.247 -9.743 1.00 25.20 314 LEU A O 1
ATOM 2291 N N . PRO A 1 315 ? 8.609 -14.171 -11.086 1.00 30.65 315 PRO A N 1
ATOM 2292 C CA . PRO A 1 315 ? 7.636 -15.263 -11.121 1.00 35.19 315 PRO A CA 1
ATOM 2293 C C . PRO A 1 315 ? 8.185 -16.477 -11.860 1.00 35.98 315 PRO A C 1
ATOM 2294 O O . PRO A 1 315 ? 8.939 -16.317 -12.811 1.00 32.46 315 PRO A O 1
ATOM 2298 N N . GLY A 1 316 ? 7.798 -17.674 -11.395 1.00 40.29 316 GLY A N 1
ATOM 2299 C CA . GLY A 1 316 ? 8.119 -18.925 -12.070 1.00 49.50 316 GLY A CA 1
ATOM 2300 C C . GLY A 1 316 ? 7.666 -18.911 -13.529 1.00 56.61 316 GLY A C 1
ATOM 2301 O O . GLY A 1 316 ? 6.515 -18.585 -13.809 1.00 63.69 316 GLY A O 1
ATOM 2302 N N . SER A 1 317 ? 8.587 -19.276 -14.437 1.00 61.39 317 SER A N 1
ATOM 2303 C CA . SER A 1 317 ? 8.453 -19.072 -15.876 1.00 64.73 317 SER A CA 1
ATOM 2304 C C . SER A 1 317 ? 8.648 -17.584 -16.203 1.00 62.90 317 SER A C 1
ATOM 2305 O O . SER A 1 317 ? 8.381 -17.215 -17.367 1.00 65.56 317 SER A O 1
#

Foldseek 3Di:
DWFQQQVADADVVAAQDDWDKDWDAAPVGDIWIKTKGHANPFDSNDAFAEEEEEEAAPDFLVQRCQALVCSVCVQPRTYMYMRTADVNRADPQPPPDPPDPVLSVVVVVVVVCSNNGTHPQQQYAYEYAASRLLVQQVLQQDLPSVLRHWAGEYELYFQWDAAFLVRADQLDDDRRGHGNDALHAYEYEHECAAPQQHCCWGHDPGTTGHRVVSVLCVNLCRLPAQKDKDWDQPPVNQKIKIWIHGPPPTRSRIYIYHYPDYSGQAAQDAGPRGHHHGRDHVNSVVSVSSVSTTNDDD

Sequence (298 aa):
AGSAGCGQPLPPSQPGGSSYGVNFTLSAGTQRFYRIHIPSNYNVNTPTPLIFSFHGRGKTAESQEKLSQFSNEDWNPDAIAVYPQGLNKEWQGDPHSKDVDDIAFTMEMLDYFQEKFCIDSTRVYAAGKSNGGGFTNLLACDPTASTRIAAFAPVSGAYYQDVSEEACHPTTVPIKCSPGRPSIPILEFHGTADKTIPYGGGGRRGECLPSIPHFVREWSKRLGYGLHNTTKELYDGNVQEYQYGNGDNRGIVTHYRIGGLGHDWPSSVRPNSDNPNGTYLDATPIIVKFFKQWVLPGS

Nearest PDB structures (foldseek):
  8jh9-assembly1_A  TM=8.325E-01  e=1.428E-17  Sodiomyces alcalophilus
  7qjm-assembly2_B  TM=5.779E-01  e=1.099E-06  Chloroflexus sp. MS-G
  5ao9-assembly1_A  TM=6.507E-01  e=1.649E-06  Thermogutta terrifontis
  7bfr-assembly1_A  TM=6.125E-01  e=1.748E-06  Thermogutta terrifontis
  5aob-assembly1_A  TM=6.449E-01  e=4.686E-06  Thermogutta terrifontis

Organism: Aspergillus oryzae (strain ATCC 42149 / RIB 40) (NCBI:txid510516)

InterPro domains:
  IPR029058 Alpha/Beta hydrolase fold [G3DSA:3.40.50.1820] (34-303)
  IPR029058 Alpha/Beta hydrolase fold [SSF53474] (48-312)
  IPR043595 Feruloyl esterase B/C/D [PTHR38050] (8-314)

B-factor: mean 17.28, std 10.72, range [6.85, 72.57]

Solvent-accessible surface area: 12700 Å² total; per-residue (Å²): 87,44,16,92,0,41,41,86,105,37,30,145,100,28,80,36,29,99,12,46,39,36,97,35,82,17,109,110,49,66,110,6,66,2,59,2,14,0,1,75,90,28,72,39,101,76,54,7,12,0,3,0,0,0,0,4,96,44,102,37,2,78,26,2,29,139,15,0,64,0,20,45,59,133,70,4,51,50,4,0,0,0,0,0,34,2,59,117,93,7,0,44,36,7,43,112,26,161,132,35,83,0,25,32,0,0,19,45,0,2,55,46,0,36,88,90,2,0,0,12,30,39,72,1,7,0,0,0,10,10,7,0,0,6,0,0,4,50,0,0,11,29,77,79,0,0,54,60,0,0,0,0,0,0,0,1,0,9,7,30,16,134,47,62,86,173,56,16,116,32,81,97,6,110,24,179,24,62,36,39,38,111,43,8,3,1,0,1,0,0,0,46,43,5,170,69,9,26,32,43,14,16,26,69,105,48,37,0,1,2,4,2,48,11,1,5,104,44,11,4,132,111,13,36,220,28,72,110,90,76,74,96,111,50,109,152,31,60,0,21,17,48,39,31,2,23,59,128,24,198,4,6,2,6,4,16,82,0,24,62,11,21,40,16,3,2,17,80,189,92,32,98,39,16,102,128,16,24,84,4,32,0,0,46,44,0,8,146,19,4,114,123,39,76,28,77,77,166

Secondary structure (DSSP, 8-state):
-B-TTTTPPPPTT---SS-EEEEEE-TTS-EEEEEEE--TT--TTS-EEEEEEEPPTT--HHHHHHHH-TT-TTT-SS-EEEEEPPGGG--TTSTT--S--HHHHHHHHHHHHHHHS-EEEEEEEEEEETHHHHHHHHHHTSTTGGGT--EEEEES----BS--GGG--TTT-------SSS---EEEEEETT-SSS-TT-EEETTEEE--HHHHHHHHHGGG-TT-EEEEEEETTTTEEEEEEESTT-TTSEEEEEETT--S----SS--SS-SS--S--HHHHHHHHHHH--PPP-

Radius of gyration: 18.19 Å; Cα contacts (8 Å, |Δi|>4): 750; chains: 1; bounding box: 48×46×41 Å